Protein 2QQ5 (pdb70)

Organism: Homo sapiens (NCBI:txid9606)

Structure (mmCIF, N/CA/C/O backbone):
data_2QQ5
#
_entry.id   2QQ5
#
_cell.length_a   56.225
_cell.length_b   87.854
_cell.length_c   100.583
_cell.angle_alpha   90.00
_cell.angle_beta   90.00
_cell.angle_gamma   90.00
#
_symmetry.space_group_name_H-M   'I 2 2 2'
#
loop_
_entity.id
_entity.type
_entity.pdbx_description
1 polymer 'Dehydrogenase/reductase SDR family member 1'
2 water water
#
loop_
_atom_site.group_PDB
_atom_site.id
_atom_site.type_symbol
_atom_site.label_atom_id
_atom_site.label_alt_id
_atom_site.label_comp_id
_atom_site.label_asym_id
_atom_site.label_entity_id
_atom_site.label_seq_id
_atom_site.pdbx_PDB_ins_code
_atom_site.Cartn_x
_atom_site.Cartn_y
_atom_site.Cartn_z
_atom_site.occupancy
_atom_site.B_iso_or_equiv
_atom_site.auth_seq_id
_atom_site.auth_comp_id
_atom_site.auth_asym_id
_atom_site.auth_atom_id
_atom_site.pdbx_PDB_model_num
ATOM 1 N N . ALA A 1 1 ? 4.043 13.173 39.303 1.00 48.34 3 ALA A N 1
ATOM 2 C CA . ALA A 1 1 ? 5.402 13.825 39.207 1.00 45.64 3 ALA A CA 1
ATOM 3 C C . ALA A 1 1 ? 5.293 15.286 39.630 1.00 41.74 3 ALA A C 1
ATOM 4 O O . ALA A 1 1 ? 4.396 15.990 39.171 1.00 42.58 3 ALA A O 1
ATOM 6 N N . PRO A 1 2 ? 6.197 15.745 40.518 1.00 42.11 4 PRO A N 1
ATOM 7 C CA . PRO A 1 2 ? 6.098 17.030 41.226 1.00 42.36 4 PRO A CA 1
ATOM 8 C C . PRO A 1 2 ? 5.966 18.266 40.324 1.00 39.71 4 PRO A C 1
ATOM 9 O O . PRO A 1 2 ? 5.329 19.255 40.694 1.00 40.43 4 PRO A O 1
ATOM 13 N N . MET A 1 3 ? 6.592 18.219 39.159 1.00 39.11 5 MET A N 1
ATOM 14 C CA . MET A 1 3 ? 6.600 19.356 38.261 1.00 35.97 5 MET A CA 1
ATOM 15 C C . MET A 1 3 ? 5.833 19.066 36.970 1.00 38.19 5 MET A C 1
ATOM 16 O O . MET A 1 3 ? 6.027 19.742 35.953 1.00 36.55 5 MET A O 1
ATOM 21 N N . ASN A 1 4 ? 4.947 18.068 37.026 1.00 35.66 6 ASN A N 1
ATOM 22 C CA . ASN A 1 4 ? 3.994 17.803 35.946 1.00 37.32 6 ASN A CA 1
ATOM 23 C C . ASN A 1 4 ? 3.261 19.079 35.533 1.00 32.32 6 ASN A C 1
ATOM 24 O O . ASN A 1 4 ? 2.774 19.834 36.382 1.00 37.68 6 ASN A O 1
ATOM 29 N N . GLY A 1 5 ? 3.213 19.336 34.237 1.00 36.01 7 GLY A N 1
ATOM 30 C CA . GLY A 1 5 ? 2.556 20.538 33.721 1.00 36.84 7 GLY A CA 1
ATOM 31 C C . GLY A 1 5 ? 3.388 21.807 33.750 1.00 40.11 7 GLY A C 1
ATOM 32 O O . GLY A 1 5 ? 2.976 22.831 33.196 1.00 43.15 7 GLY A O 1
ATOM 33 N N . GLN A 1 6 ? 4.564 21.757 34.371 1.00 37.20 8 GLN A N 1
ATOM 34 C CA . GLN A 1 6 ? 5.387 22.963 34.475 1.00 35.85 8 GLN A CA 1
ATOM 35 C C . GLN A 1 6 ? 6.351 23.117 33.307 1.00 35.11 8 GLN A C 1
ATOM 36 O O . GLN A 1 6 ? 6.701 22.144 32.628 1.00 34.31 8 GLN A O 1
ATOM 42 N N . VAL A 1 7 ? 6.730 24.368 33.053 1.00 30.92 9 VAL A N 1
ATOM 43 C CA . VAL A 1 7 ? 7.518 24.719 31.881 1.00 29.48 9 VAL A CA 1
ATOM 44 C C . VAL A 1 7 ? 8.775 25.450 32.372 1.00 32.95 9 VAL A C 1
ATOM 45 O O . VAL A 1 7 ? 8.691 26.409 33.129 1.00 33.98 9 VAL A O 1
ATOM 49 N N . CYS A 1 8 ? 9.924 24.968 31.946 1.00 31.43 10 CYS A N 1
ATOM 50 C CA . CYS A 1 8 ? 11.191 25.544 32.372 1.00 33.57 10 CYS A CA 1
ATOM 51 C C . CYS A 1 8 ? 12.059 25.877 31.173 1.00 31.89 10 CYS A C 1
ATOM 52 O O . CYS A 1 8 ? 11.929 25.250 30.116 1.00 32.33 10 CYS A O 1
ATOM 55 N N . VAL A 1 9 ? 12.941 26.871 31.343 1.00 29.70 11 VAL A N 1
ATOM 56 C CA . VAL A 1 9 ? 14.019 27.186 30.404 1.00 30.83 11 VAL A CA 1
ATOM 57 C C . VAL A 1 9 ? 15.340 27.180 31.163 1.00 35.19 11 VAL A C 1
ATOM 58 O O . VAL A 1 9 ? 15.475 27.852 32.189 1.00 33.64 11 VAL A O 1
ATOM 62 N N . VAL A 1 10 ? 16.302 26.409 30.665 1.00 30.94 12 VAL A N 1
ATOM 63 C CA . VAL A 1 10 ? 17.616 26.342 31.276 1.00 31.58 12 VAL A CA 1
ATOM 64 C C . VAL A 1 10 ? 18.638 26.724 30.222 1.00 33.97 12 VAL A C 1
ATOM 65 O O . VAL A 1 10 ? 18.737 26.073 29.174 1.00 33.11 12 VAL A O 1
ATOM 69 N N . THR A 1 11 ? 19.330 27.838 30.459 1.00 31.95 13 THR A N 1
ATOM 70 C CA . THR A 1 11 ? 20.405 28.266 29.546 1.00 31.99 13 THR A CA 1
ATOM 71 C C . THR A 1 11 ? 21.737 27.613 29.905 1.00 32.62 13 THR A C 1
ATOM 72 O O . THR A 1 11 ? 21.924 27.108 31.010 1.00 31.92 13 THR A O 1
ATOM 76 N N . GLY A 1 12 ? 22.636 27.551 28.934 1.00 35.90 14 GLY A N 1
ATOM 77 C CA . GLY A 1 12 ? 23.928 26.896 29.130 1.00 38.73 14 GLY A CA 1
ATOM 78 C C . GLY A 1 12 ? 23.791 25.437 29.538 1.00 36.58 14 GLY A C 1
ATOM 79 O O . GLY A 1 12 ? 24.533 24.974 30.402 1.00 36.39 14 GLY A O 1
ATOM 80 N N . ALA A 1 13 ? 22.848 24.716 28.921 1.00 34.55 15 ALA A N 1
ATOM 81 C CA . ALA A 1 13 ? 22.471 23.373 29.361 1.00 33.90 15 ALA A CA 1
ATOM 82 C C . ALA A 1 13 ? 23.266 22.234 28.713 1.00 34.65 15 ALA A C 1
ATOM 83 O O . ALA A 1 13 ? 22.942 21.068 28.934 1.00 33.80 15 ALA A O 1
ATOM 85 N N . SER A 1 14 ? 24.259 22.553 27.886 1.00 34.03 16 SER A N 1
ATOM 86 C CA . SER A 1 14 ? 25.009 21.527 27.157 1.00 36.61 16 SER A CA 1
ATOM 87 C C . SER A 1 14 ? 25.953 20.712 28.035 1.00 35.45 16 SER A C 1
ATOM 88 O O . SER A 1 14 ? 26.356 19.602 27.669 1.00 38.51 16 SER A O 1
ATOM 91 N N . ARG A 1 15 ? 26.311 21.269 29.176 1.00 34.25 17 ARG A N 1
ATOM 92 C CA . ARG A 1 15 ? 27.237 20.611 30.079 1.00 36.33 17 ARG A CA 1
ATOM 93 C C . ARG A 1 15 ? 27.143 21.205 31.467 1.00 35.14 17 ARG A C 1
ATOM 94 O O . ARG A 1 15 ? 26.460 22.220 31.689 1.00 33.77 17 ARG A O 1
ATOM 102 N N . GLY A 1 16 ? 27.842 20.559 32.396 1.00 37.91 18 GLY A N 1
ATOM 103 C CA . GLY A 1 16 ? 28.053 21.113 33.724 1.00 37.86 18 GLY A CA 1
ATOM 104 C C . GLY A 1 16 ? 26.778 21.352 34.506 1.00 36.67 18 GLY A C 1
ATOM 105 O O . GLY A 1 16 ? 25.843 20.524 34.489 1.00 32.89 18 GLY A O 1
ATOM 106 N N . ILE A 1 17 ? 26.761 22.476 35.215 1.00 36.22 19 ILE A N 1
ATOM 107 C CA . ILE A 1 17 ? 25.654 22.823 36.093 1.00 35.68 19 ILE A CA 1
ATOM 108 C C . ILE A 1 17 ? 24.326 22.887 35.341 1.00 35.40 19 ILE A C 1
ATOM 109 O O . ILE A 1 17 ? 23.325 22.360 35.826 1.00 32.95 19 ILE A O 1
ATOM 114 N N . GLY A 1 18 ? 24.319 23.529 34.168 1.00 32.37 20 GLY A N 1
ATOM 115 C CA . GLY A 1 18 ? 23.079 23.666 33.376 1.00 34.71 20 GLY A CA 1
ATOM 116 C C . GLY A 1 18 ? 22.506 22.330 32.950 1.00 33.42 20 GLY A C 1
ATOM 117 O O . GLY A 1 18 ? 21.299 22.065 33.056 1.00 31.66 20 GLY A O 1
ATOM 118 N N . ARG A 1 19 ? 23.375 21.454 32.488 1.00 31.42 21 ARG A N 1
ATOM 119 C CA . ARG A 1 19 ? 22.935 20.106 32.150 1.00 30.20 21 ARG A CA 1
ATOM 120 C C . ARG A 1 19 ? 22.356 19.355 33.362 1.00 31.52 21 ARG A C 1
ATOM 121 O O . ARG A 1 19 ? 21.314 18.708 33.254 1.00 33.25 21 ARG A O 1
ATOM 129 N N . GLY A 1 20 ? 23.033 19.439 34.508 1.00 32.73 22 GLY A N 1
ATOM 130 C CA . GLY A 1 20 ? 22.576 18.789 35.749 1.00 32.10 22 GLY A CA 1
ATOM 131 C C . GLY A 1 20 ? 21.185 19.261 36.147 1.00 31.69 22 GLY A C 1
ATOM 132 O O . GLY A 1 20 ? 20.314 18.457 36.492 1.00 33.50 22 GLY A O 1
ATOM 133 N N . ILE A 1 21 ? 20.951 20.569 36.035 1.00 32.40 23 ILE A N 1
ATOM 134 C CA . ILE A 1 21 ? 19.649 21.143 36.392 1.00 31.86 23 ILE A CA 1
ATOM 135 C C . ILE A 1 21 ? 18.558 20.689 35.411 1.00 32.61 23 ILE A C 1
ATOM 136 O O . ILE A 1 21 ? 17.494 20.262 35.834 1.00 34.71 23 ILE A O 1
ATOM 141 N N . ALA A 1 22 ? 18.844 20.745 34.106 1.00 32.63 24 ALA A N 1
ATOM 142 C CA . ALA A 1 22 ? 17.891 20.283 33.083 1.00 32.70 24 ALA A CA 1
ATOM 143 C C . ALA A 1 22 ? 17.446 18.856 33.368 1.00 34.09 24 ALA A C 1
ATOM 144 O O . ALA A 1 22 ? 16.246 18.519 33.330 1.00 32.23 24 ALA A O 1
ATOM 146 N N . LEU A 1 23 ? 18.424 18.010 33.669 1.00 35.16 25 LEU A N 1
ATOM 147 C CA . LEU A 1 23 ? 18.140 16.610 33.938 1.00 32.41 25 LEU A CA 1
ATOM 148 C C . LEU A 1 23 ? 17.216 16.427 35.138 1.00 33.29 25 LEU A C 1
ATOM 149 O O . LEU A 1 23 ? 16.271 15.634 35.070 1.00 32.64 25 LEU A O 1
ATOM 154 N N . GLN A 1 24 ? 17.482 17.141 36.236 1.00 34.19 26 GLN A N 1
ATOM 155 C CA . GLN A 1 24 ? 16.638 17.000 37.450 1.00 33.51 26 GLN A CA 1
ATOM 156 C C . GLN A 1 24 ? 15.238 17.565 37.236 1.00 31.78 26 GLN A C 1
ATOM 157 O O . GLN A 1 24 ? 14.260 17.006 37.726 1.00 34.49 26 GLN A O 1
ATOM 163 N N . LEU A 1 25 ? 15.135 18.650 36.465 1.00 33.65 27 LEU A N 1
ATOM 164 C CA . LEU A 1 25 ? 13.834 19.237 36.154 1.00 35.62 27 LEU A CA 1
ATOM 165 C C . LEU A 1 25 ? 12.994 18.275 35.301 1.00 32.61 27 LEU A C 1
ATOM 166 O O . LEU A 1 25 ? 11.808 18.092 35.559 1.00 34.46 27 LEU A O 1
ATOM 171 N N . CYS A 1 26 ? 13.603 17.631 34.305 1.00 33.03 28 CYS A N 1
ATOM 172 C CA . CYS A 1 26 ? 12.865 16.643 33.530 1.00 35.11 28 CYS A CA 1
ATOM 173 C C . CYS A 1 26 ? 12.492 15.453 34.410 1.00 37.12 28 CYS A C 1
ATOM 174 O O . CYS A 1 26 ? 11.376 14.942 34.327 1.00 33.62 28 CYS A O 1
ATOM 177 N N . LYS A 1 27 ? 13.422 15.032 35.266 1.00 36.37 29 LYS A N 1
ATOM 178 C CA . LYS A 1 27 ? 13.140 13.930 36.188 1.00 38.07 29 LYS A CA 1
ATOM 179 C C . LYS A 1 27 ? 11.930 14.240 37.088 1.00 37.81 29 LYS A C 1
ATOM 180 O O . LYS A 1 27 ? 11.147 13.342 37.412 1.00 37.36 29 LYS A O 1
ATOM 186 N N . ALA A 1 28 ? 11.753 15.512 37.438 1.00 36.61 30 ALA A N 1
ATOM 187 C CA . ALA A 1 28 ? 10.614 15.964 38.249 1.00 35.03 30 ALA A CA 1
ATOM 188 C C . ALA A 1 28 ? 9.308 16.102 37.421 1.00 36.92 30 ALA A C 1
ATOM 189 O O . ALA A 1 28 ? 8.250 16.369 37.978 1.00 38.79 30 ALA A O 1
ATOM 191 N N . GLY A 1 29 ? 9.402 15.907 36.104 1.00 35.05 31 GLY A N 1
ATOM 192 C CA . GLY A 1 29 ? 8.245 15.832 35.209 1.00 33.45 31 GLY A CA 1
ATOM 193 C C . GLY A 1 29 ? 7.963 17.081 34.390 1.00 35.02 31 GLY A C 1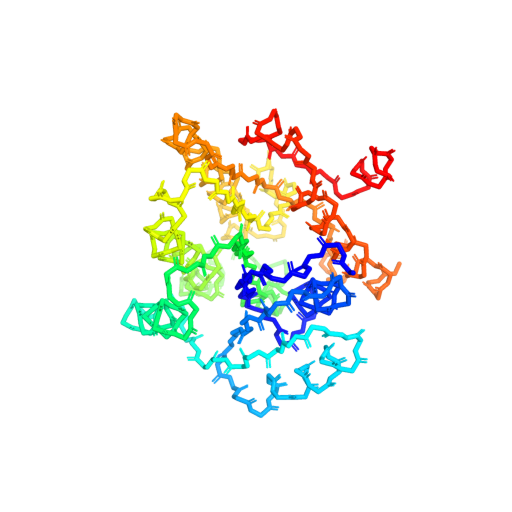
ATOM 194 O O . GLY A 1 29 ? 6.950 17.135 33.702 1.00 31.49 31 GLY A O 1
ATOM 195 N N . ALA A 1 30 ? 8.857 18.078 34.450 1.00 35.62 32 ALA A N 1
ATOM 196 C CA . ALA A 1 30 ? 8.661 19.357 33.744 1.00 31.18 32 ALA A CA 1
ATOM 197 C C . ALA A 1 30 ? 8.914 19.213 32.247 1.00 33.09 32 ALA A C 1
ATOM 198 O O . ALA A 1 30 ? 9.619 18.304 31.809 1.00 34.37 32 ALA A O 1
ATOM 200 N N . THR A 1 31 ? 8.388 20.150 31.469 1.00 32.75 33 THR A N 1
ATOM 201 C CA . THR A 1 31 ? 8.896 20.379 30.123 1.00 33.11 33 THR A CA 1
ATOM 202 C C . THR A 1 31 ? 10.038 21.395 30.274 1.00 32.26 33 THR A C 1
ATOM 203 O O . THR A 1 31 ? 9.828 22.483 30.841 1.00 32.19 33 THR A O 1
ATOM 207 N N . VAL A 1 32 ? 11.235 21.024 29.798 1.00 31.95 34 VAL A N 1
ATOM 208 C CA . VAL A 1 32 ? 12.422 21.840 29.915 1.00 31.77 34 VAL A CA 1
ATOM 209 C C . VAL A 1 32 ? 12.998 22.189 28.545 1.00 31.20 34 VAL A C 1
ATOM 210 O O . VAL A 1 32 ? 13.427 21.326 27.796 1.00 33.65 34 VAL A O 1
ATOM 214 N N . TYR A 1 33 ? 12.951 23.479 28.231 1.00 32.31 35 TYR A N 1
ATOM 215 C CA . TYR A 1 33 ? 13.662 24.045 27.101 1.00 31.51 35 TYR A CA 1
ATOM 216 C C . TYR A 1 33 ? 15.133 24.259 27.504 1.00 35.10 35 TYR A C 1
ATOM 217 O O . TYR A 1 33 ? 15.428 24.912 28.519 1.00 35.23 35 TYR A O 1
ATOM 226 N N . ILE A 1 34 ? 16.032 23.687 26.719 1.00 32.99 36 ILE A N 1
ATOM 227 C CA . ILE A 1 34 ? 17.470 23.801 26.966 1.00 32.48 36 ILE A CA 1
ATOM 228 C C . ILE A 1 34 ? 18.158 24.504 25.816 1.00 33.73 36 ILE A C 1
ATOM 229 O O . ILE A 1 34 ? 17.891 24.243 24.617 1.00 34.41 36 ILE A O 1
ATOM 234 N N . THR A 1 35 ? 19.050 25.416 26.168 1.00 31.39 37 THR A N 1
ATOM 235 C CA . THR A 1 35 ? 19.657 26.235 25.130 1.00 33.01 37 THR A CA 1
ATOM 236 C C . THR A 1 35 ? 21.174 26.126 25.091 1.00 33.95 37 THR A C 1
ATOM 237 O O . THR A 1 35 ? 21.860 25.795 26.108 1.00 33.50 37 THR A O 1
ATOM 241 N N . GLY A 1 36 ? 21.687 26.507 23.926 1.00 34.81 38 GLY A N 1
ATOM 242 C CA . GLY A 1 36 ? 23.107 26.449 23.618 1.00 37.37 38 GLY A CA 1
ATOM 243 C C . GLY A 1 36 ? 23.297 26.806 22.155 1.00 33.95 38 GLY A C 1
ATOM 244 O O . GLY A 1 36 ? 22.329 27.008 21.430 1.00 35.57 38 GLY A O 1
ATOM 245 N N . ARG A 1 37 ? 24.547 26.865 21.723 1.00 38.04 39 ARG A N 1
ATOM 246 C CA . ARG A 1 37 ? 24.868 27.267 20.361 1.00 40.01 39 ARG A CA 1
ATOM 247 C C . ARG A 1 37 ? 24.783 26.100 19.388 1.00 37.53 39 ARG A C 1
ATOM 248 O O . ARG A 1 37 ? 24.693 26.320 18.181 1.00 38.46 39 ARG A O 1
ATOM 253 N N . HIS A 1 38 ? 24.783 24.861 19.885 1.00 35.35 40 HIS A N 1
ATOM 254 C CA . HIS A 1 38 ? 24.944 23.692 18.999 1.00 37.75 40 HIS A CA 1
ATOM 255 C C . HIS A 1 38 ? 23.888 22.617 19.246 1.00 37.64 40 HIS A C 1
ATOM 256 O O . HIS A 1 38 ? 23.867 21.959 20.287 1.00 37.49 40 HIS A O 1
ATOM 263 N N . LEU A 1 39 ? 23.019 22.440 18.261 1.00 36.66 41 LEU A N 1
ATOM 264 C CA . LEU A 1 39 ? 21.838 21.601 18.416 1.00 37.84 41 LEU A CA 1
ATOM 265 C C . LEU A 1 39 ? 22.185 20.136 18.725 1.00 36.54 41 LEU A C 1
ATOM 266 O O . LEU A 1 39 ? 21.551 19.484 19.565 1.00 36.12 41 LEU A O 1
ATOM 271 N N . ASP A 1 40 ? 23.185 19.633 18.025 1.00 38.04 42 ASP A N 1
ATOM 272 C CA . ASP A 1 40 ? 23.609 18.226 18.157 1.00 42.83 42 ASP A CA 1
ATOM 273 C C . ASP A 1 40 ? 23.945 17.892 19.608 1.00 42.40 42 ASP A C 1
ATOM 274 O O . ASP A 1 40 ? 23.534 16.855 20.138 1.00 40.84 42 ASP A O 1
ATOM 279 N N . THR A 1 41 ? 24.702 18.778 20.239 1.00 38.09 43 THR A N 1
ATOM 280 C CA . THR A 1 41 ? 25.087 18.611 21.630 1.00 37.08 43 THR A CA 1
ATOM 281 C C . THR A 1 41 ? 23.832 18.606 22.525 1.00 34.66 43 THR A C 1
ATOM 282 O O . THR A 1 41 ? 23.647 17.714 23.342 1.00 35.30 43 THR A O 1
ATOM 286 N N . LEU A 1 42 ? 22.970 19.593 22.329 1.00 31.47 44 LEU A N 1
ATOM 287 C CA . LEU A 1 42 ? 21.724 19.715 23.100 1.00 32.57 44 LEU A CA 1
ATOM 288 C C . LEU A 1 42 ? 20.838 18.483 22.960 1.00 30.22 44 LEU A C 1
ATOM 289 O O . LEU A 1 42 ? 20.170 18.059 23.929 1.00 34.07 44 LEU A O 1
ATOM 294 N N . ARG A 1 43 ? 20.803 17.915 21.763 1.00 30.90 45 ARG A N 1
ATOM 295 C CA . ARG A 1 43 ? 19.970 16.720 21.539 1.00 33.92 45 ARG A CA 1
ATOM 296 C C . ARG A 1 43 ? 20.424 15.550 22.375 1.00 33.10 45 ARG A C 1
ATOM 297 O O . ARG A 1 43 ? 19.605 14.761 22.839 1.00 30.02 45 ARG A O 1
ATOM 305 N N . VAL A 1 44 ? 21.731 15.422 22.575 1.00 30.55 46 VAL A N 1
ATOM 306 C CA . VAL A 1 44 ? 22.233 14.323 23.404 1.00 31.62 46 VAL A CA 1
ATOM 307 C C . VAL A 1 44 ? 21.768 14.485 24.864 1.00 32.33 46 VAL A C 1
ATOM 308 O O . VAL A 1 44 ? 21.300 13.519 25.482 1.00 33.75 46 VAL A O 1
ATOM 312 N N . VAL A 1 45 ? 21.901 15.695 25.406 1.00 30.05 47 VAL A N 1
ATOM 313 C CA . VAL A 1 45 ? 21.373 16.027 26.761 1.00 31.61 47 VAL A CA 1
ATOM 314 C C . VAL A 1 45 ? 19.851 15.743 26.846 1.00 32.03 47 VAL A C 1
ATOM 315 O O . VAL A 1 45 ? 19.347 15.183 27.817 1.00 32.06 47 VAL A O 1
ATOM 319 N N . ALA A 1 46 ? 19.131 16.133 25.800 1.00 30.06 48 ALA A N 1
ATOM 320 C CA . ALA A 1 46 ? 17.664 15.980 25.745 1.00 35.35 48 ALA A CA 1
ATOM 321 C C . ALA A 1 46 ? 17.248 14.511 25.784 1.00 36.05 48 ALA A C 1
ATOM 322 O O . ALA A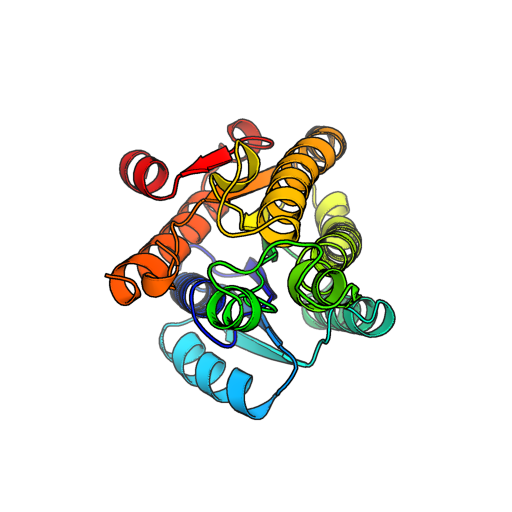 1 46 ? 16.273 14.148 26.438 1.00 37.12 48 ALA A O 1
ATOM 324 N N . GLN A 1 47 ? 18.015 13.667 25.097 1.00 37.80 49 GLN A N 1
ATOM 325 C CA . GLN A 1 47 ? 17.776 12.234 25.090 1.00 38.18 49 GLN A CA 1
ATOM 326 C C . GLN A 1 47 ? 17.910 11.691 26.500 1.00 39.70 49 GLN A C 1
ATOM 327 O O . GLN A 1 47 ? 17.108 10.880 26.964 1.00 38.32 49 GLN A O 1
ATOM 333 N N . GLU A 1 48 ? 18.933 12.146 27.196 1.00 36.54 50 GLU A N 1
ATOM 334 C CA . GLU A 1 48 ? 19.155 11.691 28.545 1.00 38.93 50 GLU A CA 1
ATOM 335 C C . GLU A 1 48 ? 18.091 12.264 29.493 1.00 36.11 50 GLU A C 1
ATOM 336 O O . GLU A 1 48 ? 17.505 11.534 30.304 1.00 36.86 50 GLU A O 1
ATOM 342 N N . ALA A 1 49 ? 17.816 13.559 29.359 1.00 33.80 51 ALA A N 1
ATOM 343 C CA . ALA A 1 49 ? 16.828 14.234 30.209 1.00 35.60 51 ALA A CA 1
ATOM 344 C C . ALA A 1 49 ? 15.454 13.565 30.069 1.00 39.17 51 ALA A C 1
ATOM 345 O O . ALA A 1 49 ? 14.854 13.150 31.056 1.00 39.23 51 ALA A O 1
ATOM 347 N N . GLN A 1 50 ? 14.978 13.461 28.833 1.00 36.08 52 GLN A N 1
ATOM 348 C CA . GLN A 1 50 ? 13.652 12.911 28.551 1.00 40.97 52 GLN A CA 1
ATOM 349 C C . GLN A 1 50 ? 13.535 11.454 29.027 1.00 41.08 52 GLN A C 1
ATOM 350 O O . GLN A 1 50 ? 12.468 11.014 29.426 1.00 41.27 52 GLN A O 1
ATOM 356 N N . SER A 1 51 ? 14.650 10.733 29.045 1.00 40.76 53 SER A N 1
ATOM 357 C CA . SER A 1 51 ? 14.684 9.393 29.613 1.00 44.78 53 SER A CA 1
ATOM 358 C C . SER A 1 51 ? 14.344 9.369 31.116 1.00 41.73 53 SER A C 1
ATOM 359 O O . SER A 1 51 ? 13.778 8.393 31.597 1.00 43.62 53 SER A O 1
ATOM 362 N N . LEU A 1 52 ? 14.701 10.424 31.845 1.00 39.35 54 LEU A N 1
ATOM 363 C CA . LEU A 1 52 ? 14.395 10.508 33.268 1.00 38.45 54 LEU A CA 1
ATOM 364 C C . LEU A 1 52 ? 12.921 10.875 33.480 1.00 40.27 54 LEU A C 1
ATOM 365 O O . LEU A 1 52 ? 12.311 10.462 34.458 1.00 40.38 54 LEU A O 1
ATOM 370 N N . GLY A 1 53 ? 12.362 11.656 32.572 1.00 39.31 55 GLY A N 1
ATOM 371 C CA . GLY A 1 53 ? 10.930 11.978 32.608 1.00 39.24 55 GLY A CA 1
ATOM 372 C C . GLY A 1 53 ? 10.672 13.314 31.919 1.00 38.15 55 GLY A C 1
ATOM 373 O O . GLY A 1 53 ? 11.562 13.874 31.277 1.00 37.25 55 GLY A O 1
ATOM 374 N N . GLY A 1 54 ? 9.457 13.819 32.070 1.00 36.20 56 GLY A N 1
ATOM 375 C CA . GLY A 1 54 ? 9.067 15.079 31.483 1.00 35.98 56 GLY A CA 1
ATOM 376 C C . GLY A 1 54 ? 9.306 15.094 29.986 1.00 33.78 56 GLY A C 1
ATOM 377 O O . GLY A 1 54 ? 9.163 14.076 29.316 1.00 35.71 56 GLY A O 1
ATOM 378 N N . GLN A 1 55 ? 9.645 16.272 29.468 1.00 34.09 57 GLN A N 1
ATOM 379 C CA . GLN A 1 55 ? 9.969 16.501 28.057 1.00 34.48 57 GLN A CA 1
ATOM 380 C C . GLN A 1 55 ? 11.120 17.493 27.991 1.00 35.10 57 GLN A C 1
ATOM 381 O O . GLN A 1 55 ? 11.251 18.357 28.857 1.00 33.59 57 GLN A O 1
ATOM 387 N N . CYS A 1 56 ? 11.929 17.383 26.947 1.00 33.71 58 CYS A N 1
ATOM 388 C CA . CYS A 1 56 ? 13.104 18.248 26.826 1.00 34.46 58 CYS A CA 1
ATOM 389 C C . CYS A 1 56 ? 13.201 18.788 25.417 1.00 33.33 58 CYS A C 1
ATOM 390 O O . CYS A 1 56 ? 13.216 18.007 24.443 1.00 35.27 58 CYS A O 1
ATOM 393 N N . VAL A 1 57 ? 13.265 20.112 25.299 1.00 31.09 59 VAL A N 1
ATOM 394 C CA . VAL A 1 57 ? 13.199 20.772 24.004 1.00 32.24 59 VAL A CA 1
ATOM 395 C C . VAL A 1 57 ? 14.485 21.580 23.747 1.00 32.10 59 VAL A C 1
ATOM 396 O O . VAL A 1 57 ? 14.652 22.699 24.266 1.00 32.20 59 VAL A O 1
ATOM 400 N N . PRO A 1 58 ? 15.400 20.997 22.975 1.00 34.59 60 PRO A N 1
ATOM 401 C CA . PRO A 1 58 ? 16.584 21.753 22.533 1.00 35.98 60 PRO A CA 1
ATOM 402 C C . PRO A 1 58 ? 16.207 22.964 21.696 1.00 37.38 60 PRO A C 1
ATOM 403 O O . PRO A 1 58 ? 15.417 22.831 20.761 1.00 33.18 60 PRO A O 1
ATOM 407 N N . VAL A 1 59 ? 16.756 24.131 22.044 1.00 33.99 61 VAL A N 1
ATOM 408 C CA . VAL A 1 59 ? 16.610 25.347 21.215 1.00 33.12 61 VAL A CA 1
ATOM 409 C C . VAL A 1 59 ? 17.978 25.985 21.057 1.00 35.56 61 VAL A C 1
ATOM 410 O O . VAL A 1 59 ? 18.635 26.300 22.068 1.00 33.36 61 VAL A O 1
ATOM 414 N N . VAL A 1 60 ? 18.387 26.198 19.811 1.00 33.73 62 VAL A N 1
ATOM 415 C CA . VAL A 1 60 ? 19.656 26.868 19.538 1.00 35.11 62 VAL A CA 1
ATOM 416 C C . VAL A 1 60 ? 19.421 28.337 19.852 1.00 36.93 62 VAL A C 1
ATOM 417 O O . VAL A 1 60 ? 18.476 28.960 19.327 1.00 36.68 62 VAL A O 1
ATOM 421 N N . CYS A 1 61 ? 20.244 28.878 20.738 1.00 37.42 63 CYS A N 1
ATOM 422 C CA . CYS A 1 61 ? 20.146 30.284 21.128 1.00 36.37 63 CYS A CA 1
ATOM 423 C C . CYS A 1 61 ? 21.497 30.777 21.611 1.00 39.12 63 CYS A C 1
ATOM 424 O O . CYS A 1 61 ? 22.035 30.272 22.586 1.00 40.02 63 CYS A O 1
ATOM 427 N N . ASP A 1 62 ? 22.067 31.720 20.869 1.00 35.35 64 ASP A N 1
ATOM 428 C CA . ASP A 1 62 ? 23.224 32.461 21.319 1.00 34.59 64 ASP A CA 1
ATOM 429 C C . ASP A 1 62 ? 22.685 33.693 22.040 1.00 31.40 64 ASP A C 1
ATOM 430 O O . ASP A 1 62 ? 22.203 34.650 21.397 1.00 34.31 64 ASP A O 1
ATOM 435 N N . SER A 1 63 ? 22.743 33.675 23.378 1.00 34.65 65 SER A N 1
ATOM 436 C CA . SER A 1 63 ? 22.041 34.682 24.161 1.00 37.51 65 SER A CA 1
ATOM 437 C C . SER A 1 63 ? 22.753 36.049 24.139 1.00 38.14 65 SER A C 1
ATOM 438 O O . SER A 1 63 ? 22.284 36.999 24.753 1.00 40.03 65 SER A O 1
ATOM 441 N N . SER A 1 64 ? 23.896 36.112 23.471 1.00 34.93 66 SER A N 1
ATOM 442 C CA . SER A 1 64 ? 24.568 37.396 23.174 1.00 36.32 66 SER A CA 1
ATOM 443 C C . SER A 1 64 ? 23.825 38.138 22.075 1.00 40.82 66 SER A C 1
ATOM 444 O O . SER A 1 64 ? 24.088 39.312 21.816 1.00 41.77 66 SER A O 1
ATOM 447 N N . GLN A 1 65 ? 22.940 37.420 21.393 1.00 36.77 67 GLN A N 1
ATOM 448 C CA . GLN A 1 65 ? 22.106 37.977 20.341 1.00 38.82 67 GLN A CA 1
ATOM 449 C C . GLN A 1 65 ? 20.678 38.120 20.829 1.00 38.66 67 GLN A C 1
ATOM 450 O O . GLN A 1 65 ? 19.952 37.137 20.985 1.00 36.32 67 GLN A O 1
ATOM 456 N N . GLU A 1 66 ? 20.276 39.368 21.064 1.00 35.82 68 GLU A N 1
ATOM 457 C CA . GLU A 1 66 ? 18.948 39.643 21.588 1.00 39.10 68 GLU A CA 1
ATOM 458 C C . GLU A 1 66 ? 17.823 39.035 20.732 1.00 36.80 68 GLU A C 1
ATOM 459 O O . GLU A 1 66 ? 16.851 38.518 21.266 1.00 35.10 68 GLU A O 1
ATOM 465 N N . SER A 1 67 ? 17.957 39.063 19.410 1.00 36.35 69 SER A N 1
ATOM 466 C CA . SER A 1 67 ? 16.911 38.514 18.524 1.00 37.31 69 SER A CA 1
ATOM 467 C C . SER A 1 67 ? 16.736 36.998 18.697 1.00 35.36 69 SER A C 1
ATOM 468 O O . SER A 1 67 ? 15.614 36.464 18.607 1.00 34.03 69 SER A O 1
ATOM 471 N N . GLU A 1 68 ? 17.830 36.306 19.022 1.00 32.65 70 GLU A N 1
ATOM 472 C CA . GLU A 1 68 ? 17.750 34.863 19.305 1.00 31.35 70 GLU A CA 1
ATOM 473 C C . GLU A 1 68 ? 17.028 34.555 20.622 1.00 31.92 70 GLU A C 1
ATOM 474 O O . GLU A 1 68 ? 16.330 33.553 20.742 1.00 32.06 70 GLU A O 1
ATOM 480 N N . VAL A 1 69 ? 17.214 35.410 21.615 1.00 32.22 71 VAL A N 1
ATOM 481 C CA . VAL A 1 69 ? 16.566 35.261 22.907 1.00 34.03 71 VAL A CA 1
ATOM 482 C C . VAL A 1 69 ? 15.067 35.529 22.708 1.00 34.82 71 VAL A C 1
ATOM 483 O O . VAL A 1 69 ? 14.199 34.775 23.193 1.00 32.96 71 VAL A O 1
ATOM 487 N N . ARG A 1 70 ? 14.743 36.605 21.999 1.00 34.42 72 ARG A N 1
ATOM 488 C CA . ARG A 1 70 ? 13.335 36.858 21.666 1.00 35.57 72 ARG A CA 1
ATOM 489 C C . ARG A 1 70 ? 12.676 35.645 21.003 1.00 34.24 72 ARG A C 1
ATOM 490 O O . ARG A 1 70 ? 11.576 35.225 21.400 1.00 35.22 72 ARG A O 1
ATOM 498 N N . SER A 1 71 ? 13.376 35.073 20.032 1.00 33.01 73 SER A N 1
ATOM 499 C CA . SER A 1 71 ? 12.912 33.890 19.278 1.00 37.33 73 SER A CA 1
ATOM 500 C C . SER A 1 71 ? 12.670 32.677 20.179 1.00 36.95 73 SER A C 1
ATOM 501 O O . SER A 1 71 ? 11.658 31.976 20.034 1.00 36.23 73 SER A O 1
ATOM 504 N N . LEU A 1 72 ? 13.602 32.450 21.113 1.00 34.88 74 LEU A N 1
ATOM 505 C CA . LEU A 1 72 ? 13.478 31.411 22.126 1.00 31.32 74 LEU A CA 1
ATOM 506 C C . LEU A 1 72 ? 12.182 31.567 22.898 1.00 33.01 74 LEU A C 1
ATOM 507 O O . LEU A 1 72 ? 11.402 30.632 22.997 1.00 32.08 74 LEU A O 1
ATOM 512 N N . PHE A 1 73 ? 11.951 32.748 23.460 1.00 33.21 75 PHE A N 1
ATOM 513 C CA . PHE A 1 73 ? 10.768 32.919 24.304 1.00 37.80 75 PHE A CA 1
ATOM 514 C C . PHE A 1 73 ? 9.459 33.007 23.530 1.00 34.27 75 PHE A C 1
ATOM 515 O O . PHE A 1 73 ? 8.406 32.640 24.061 1.00 34.43 75 PHE A O 1
ATOM 523 N N . GLU A 1 74 ? 9.531 33.434 22.271 1.00 34.63 76 GLU A N 1
ATOM 524 C CA . GLU A 1 74 ? 8.382 33.335 21.366 1.00 39.87 76 GLU A CA 1
ATOM 525 C C . GLU A 1 74 ? 7.983 31.879 21.172 1.00 36.45 76 GLU A C 1
ATOM 526 O O . GLU A 1 74 ? 6.795 31.571 21.178 1.00 35.35 76 GLU A O 1
ATOM 532 N N . GLN A 1 75 ? 8.971 30.994 21.034 1.00 34.62 77 GLN A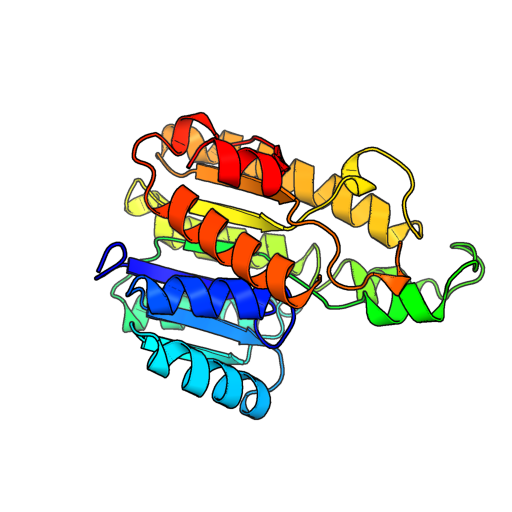 N 1
ATOM 533 C CA . GLN A 1 75 ? 8.687 29.567 20.847 1.00 35.79 77 GLN A CA 1
ATOM 534 C C . GLN A 1 75 ? 7.976 29.003 22.061 1.00 32.41 77 GLN A C 1
ATOM 535 O O . GLN A 1 75 ? 6.985 28.280 21.928 1.00 32.80 77 GLN A O 1
ATOM 541 N N . VAL A 1 76 ? 8.526 29.291 23.243 1.00 35.03 78 VAL A N 1
ATOM 542 C CA . VAL A 1 76 ? 7.957 28.860 24.513 1.00 33.50 78 VAL A CA 1
ATOM 543 C C . VAL A 1 76 ? 6.518 29.340 24.628 1.00 34.45 78 VAL A C 1
ATOM 544 O O . VAL A 1 76 ? 5.623 28.554 24.933 1.00 32.49 78 VAL A O 1
ATOM 548 N N . ASP A 1 77 ? 6.301 30.624 24.359 1.00 35.89 79 ASP A N 1
ATOM 549 C CA . ASP A 1 77 ? 4.970 31.220 24.405 1.00 34.79 79 ASP A CA 1
ATOM 550 C C . ASP A 1 77 ? 4.001 30.492 23.472 1.00 35.92 79 ASP A C 1
ATOM 551 O O . ASP A 1 77 ? 2.886 30.122 23.858 1.00 35.44 79 ASP A O 1
ATOM 556 N N . ARG A 1 78 ? 4.446 30.290 22.236 1.00 38.28 80 ARG A N 1
ATOM 557 C CA . ARG A 1 78 ? 3.657 29.614 21.216 1.00 38.01 80 ARG A CA 1
ATOM 558 C C . ARG A 1 78 ? 3.341 28.188 21.634 1.00 34.97 80 ARG A C 1
ATOM 559 O O . ARG A 1 78 ? 2.188 27.786 21.648 1.00 33.30 80 ARG A O 1
ATOM 567 N N . GLU A 1 79 ? 4.365 27.426 22.003 1.00 32.08 81 GLU A N 1
ATOM 568 C CA . GLU A 1 79 ? 4.176 26.006 22.265 1.00 35.20 81 GLU A CA 1
ATOM 569 C C . GLU A 1 79 ? 3.449 25.747 23.580 1.00 34.19 81 GLU A C 1
ATOM 570 O O . GLU A 1 79 ? 2.748 24.751 23.683 1.00 35.01 81 GLU A O 1
ATOM 576 N N . GLN A 1 80 ? 3.649 26.592 24.588 1.00 33.16 82 GLN A N 1
ATOM 577 C CA . GLN A 1 80 ? 3.076 26.359 25.909 1.00 31.28 82 GLN A CA 1
ATOM 578 C C . GLN A 1 80 ? 1.928 27.301 26.267 1.00 32.89 82 GLN A C 1
ATOM 579 O O . GLN A 1 80 ? 1.553 27.400 27.439 1.00 35.77 82 GLN A O 1
ATOM 585 N N . GLN A 1 81 ? 1.381 27.994 25.270 1.00 33.51 83 GLN A N 1
ATOM 586 C CA . GLN A 1 81 ? 0.300 28.974 25.480 1.00 33.62 83 GLN A CA 1
ATOM 587 C C . GLN A 1 81 ? 0.649 29.987 26.580 1.00 35.60 83 GLN A C 1
ATOM 588 O O . GLN A 1 81 ? -0.143 30.248 27.484 1.00 35.97 83 GLN A O 1
ATOM 594 N N . GLY A 1 82 ? 1.872 30.515 26.514 1.00 35.87 84 GLY A N 1
ATOM 595 C CA . GLY A 1 82 ? 2.295 31.598 27.394 1.00 35.62 84 GLY A CA 1
ATOM 596 C C . GLY A 1 82 ? 2.806 31.189 28.764 1.00 36.46 84 GLY A C 1
ATOM 597 O O . GLY A 1 82 ? 3.133 32.066 29.584 1.00 34.37 84 GLY A O 1
ATOM 598 N N . ARG A 1 83 ? 2.868 29.880 29.027 1.00 33.33 85 ARG A N 1
ATOM 599 C CA . ARG A 1 83 ? 3.240 29.410 30.376 1.00 36.49 85 ARG A CA 1
ATOM 600 C C . ARG A 1 83 ? 4.761 29.277 30.532 1.00 36.67 85 ARG A C 1
ATOM 601 O O . ARG A 1 83 ? 5.425 28.585 29.723 1.00 33.82 85 ARG A O 1
ATOM 609 N N . LEU A 1 84 ? 5.300 29.917 31.571 1.00 30.74 86 LEU A N 1
ATOM 610 C CA . LEU A 1 84 ? 6.699 29.731 31.966 1.00 30.25 86 LEU A CA 1
ATOM 611 C C . LEU A 1 84 ? 6.801 29.768 33.491 1.00 33.27 86 LEU A C 1
ATOM 612 O O . LEU A 1 84 ? 6.460 30.794 34.088 1.00 32.82 86 LEU A O 1
ATOM 617 N N . ASP A 1 85 ? 7.280 28.677 34.093 1.00 29.85 87 ASP A N 1
ATOM 618 C CA . ASP A 1 85 ? 7.336 28.541 35.554 1.00 30.21 87 ASP A CA 1
ATOM 619 C C . ASP A 1 85 ? 8.732 28.835 36.110 1.00 32.16 87 ASP A C 1
ATOM 620 O O . ASP A 1 85 ? 8.865 29.382 37.203 1.00 32.43 87 ASP A O 1
ATOM 625 N N . VAL A 1 86 ? 9.746 28.380 35.398 1.00 31.73 88 VAL A N 1
ATOM 626 C CA . VAL A 1 86 ? 11.128 28.485 35.880 1.00 31.39 88 VAL A CA 1
ATOM 627 C C . VAL A 1 86 ? 12.072 28.908 34.746 1.00 33.51 88 VAL A C 1
ATOM 628 O O . VAL A 1 86 ? 12.058 28.332 33.669 1.00 31.86 88 VAL A O 1
ATOM 632 N N . LEU A 1 87 ? 12.911 29.912 35.023 1.00 32.47 89 LEU A N 1
ATOM 633 C CA . LEU A 1 87 ? 14.012 30.265 34.169 1.00 31.98 89 LEU A CA 1
ATOM 634 C C . LEU A 1 87 ? 15.305 30.151 34.942 1.00 31.55 89 LEU A C 1
ATOM 635 O O . LEU A 1 87 ? 15.453 30.777 35.987 1.00 33.10 89 LEU A O 1
ATOM 640 N N . VAL A 1 88 ? 16.220 29.303 34.462 1.00 28.30 90 VAL A N 1
ATOM 641 C CA . VAL A 1 88 ? 17.538 29.216 35.058 1.00 30.70 90 VAL A CA 1
ATOM 642 C C . VAL A 1 88 ? 18.537 29.870 34.142 1.00 33.61 90 VAL A C 1
ATOM 643 O O . VAL A 1 88 ? 18.801 29.371 33.052 1.00 31.56 90 VAL A O 1
ATOM 647 N N . ASN A 1 89 ? 19.064 30.996 34.595 1.00 31.54 91 ASN A N 1
ATOM 648 C CA . ASN A 1 89 ? 20.093 31.741 33.894 1.00 33.74 91 ASN A CA 1
ATOM 649 C C . ASN A 1 89 ? 21.451 31.196 34.304 1.00 35.58 91 ASN A C 1
ATOM 650 O O . ASN A 1 89 ? 21.944 31.474 35.391 1.00 35.00 91 ASN A O 1
ATOM 655 N N . ASN A 1 90 ? 22.045 30.411 33.430 1.00 32.23 92 ASN A N 1
ATOM 656 C CA . ASN A 1 90 ? 23.285 29.719 33.744 1.00 34.08 92 ASN A CA 1
ATOM 657 C C . ASN A 1 90 ? 24.213 29.865 32.571 1.00 36.40 92 ASN A C 1
ATOM 658 O O . ASN A 1 90 ? 23.763 29.792 31.431 1.00 34.77 92 ASN A O 1
ATOM 663 N N . ALA A 1 91 ? 25.508 30.029 32.832 1.00 35.82 93 ALA A N 1
ATOM 664 C CA . ALA A 1 91 ? 26.466 30.153 31.722 1.00 39.52 93 ALA A CA 1
ATOM 665 C C . ALA A 1 91 ? 27.811 29.565 32.104 1.00 39.48 93 ALA A C 1
ATOM 666 O O . ALA A 1 91 ? 28.328 29.825 33.193 1.00 41.13 93 ALA A O 1
ATOM 668 N N . TYR A 1 92 ? 28.328 28.740 31.202 1.00 38.29 94 TYR A N 1
ATOM 669 C CA . TYR A 1 92 ? 29.706 28.224 31.276 1.00 39.88 94 TYR A CA 1
ATOM 670 C C . TYR A 1 92 ? 30.634 28.947 30.290 1.00 40.32 94 TYR A C 1
ATOM 671 O O . TYR A 1 92 ? 31.846 28.758 30.336 1.00 41.26 94 TYR A O 1
ATOM 680 N N . ALA A 1 93 ? 30.043 29.740 29.398 1.00 43.79 95 ALA A N 1
ATOM 681 C CA . ALA A 1 93 ? 30.766 30.635 28.486 1.00 45.53 95 ALA A CA 1
ATOM 682 C C . ALA A 1 93 ? 31.852 31.408 29.223 1.00 45.99 95 ALA A C 1
ATOM 683 O O . ALA A 1 93 ? 31.572 32.083 30.223 1.00 45.82 95 ALA A O 1
ATOM 685 N N . GLY A 1 94 ? 33.088 31.278 28.770 1.00 45.71 96 GLY A N 1
ATOM 686 C CA . GLY A 1 94 ? 34.203 31.964 29.402 1.00 43.98 96 GLY A CA 1
ATOM 687 C C . GLY A 1 94 ? 35.008 31.263 30.485 1.00 39.95 96 GLY A C 1
ATOM 688 O O . GLY A 1 94 ? 36.111 31.712 30.811 1.00 38.81 96 GLY A O 1
ATOM 689 N N . VAL A 1 95 ? 34.480 30.193 31.068 1.00 38.99 97 VAL A N 1
ATOM 690 C CA . VAL A 1 95 ? 35.184 29.512 32.159 1.00 40.82 97 VAL A CA 1
ATOM 691 C C . VAL A 1 95 ? 36.525 28.946 31.634 1.00 36.03 97 VAL A C 1
ATOM 692 O O . VAL A 1 95 ? 37.583 29.053 32.276 1.00 36.02 97 VAL A O 1
ATOM 696 N N . GLN A 1 96 ? 36.485 28.369 30.444 1.00 33.06 98 GLN A N 1
ATOM 697 C CA . GLN A 1 96 ? 37.736 27.837 29.856 1.00 34.44 98 GLN A CA 1
ATOM 698 C C . GLN A 1 96 ? 38.771 28.955 29.656 1.00 32.63 98 GLN A C 1
ATOM 699 O O . GLN A 1 96 ? 39.973 28.785 29.933 1.00 33.84 98 GLN A O 1
ATOM 705 N N . THR A 1 97 ? 38.312 30.127 29.226 1.00 36.06 99 THR A N 1
ATOM 706 C CA . THR A 1 97 ? 39.208 31.308 29.097 1.00 37.36 99 THR A CA 1
ATOM 707 C C . THR A 1 97 ? 39.832 31.705 30.424 1.00 38.92 99 THR A C 1
ATOM 708 O O . THR A 1 97 ? 41.018 32.016 30.476 1.00 40.53 99 THR A O 1
ATOM 712 N N . ILE A 1 98 ? 39.030 31.674 31.484 1.00 39.09 100 ILE A N 1
ATOM 713 C CA . ILE A 1 98 ? 39.522 31.942 32.848 1.00 40.60 100 ILE A CA 1
ATOM 714 C C . ILE A 1 98 ? 40.670 30.984 33.161 1.00 38.31 100 ILE A C 1
ATOM 715 O O . ILE A 1 98 ? 41.781 31.404 33.530 1.00 38.41 100 ILE A O 1
ATOM 720 N N . LEU A 1 99 ? 40.416 29.701 32.924 1.00 40.66 101 LEU A N 1
ATOM 721 C CA . LEU A 1 99 ? 41.409 28.669 33.153 1.00 42.03 101 LEU A CA 1
ATOM 722 C C . LEU A 1 99 ? 42.681 28.938 32.376 1.00 40.14 101 LEU A C 1
ATOM 723 O O . LEU A 1 99 ? 43.759 28.896 32.932 1.00 45.68 101 LEU A O 1
ATOM 728 N N . ASN A 1 100 ? 42.555 29.222 31.078 1.00 33.64 102 ASN A N 1
ATOM 729 C CA . ASN A 1 100 ? 43.725 29.380 30.225 1.00 32.99 102 ASN A CA 1
ATOM 730 C C . ASN A 1 100 ? 44.614 30.553 30.600 1.00 33.28 102 ASN A C 1
ATOM 731 O O . ASN A 1 100 ? 45.814 30.510 30.367 1.00 36.37 102 ASN A O 1
ATOM 736 N N . THR A 1 101 ? 44.029 31.571 31.208 1.00 39.58 103 THR A N 1
ATOM 737 C CA . THR A 1 101 ? 44.739 32.803 31.500 1.00 41.42 103 THR A CA 1
ATOM 738 C C . THR A 1 101 ? 45.073 32.898 32.997 1.00 46.54 103 THR A C 1
ATOM 739 O O . THR A 1 101 ? 45.350 33.987 33.512 1.00 46.33 103 THR A O 1
ATOM 743 N N . ARG A 1 102 ? 45.059 31.758 33.688 1.00 49.98 104 ARG A N 1
ATOM 744 C CA . ARG A 1 102 ? 45.343 31.722 35.125 1.00 51.32 104 ARG A CA 1
ATOM 745 C C . ARG A 1 102 ? 46.589 32.532 35.390 1.00 49.28 104 ARG A C 1
ATOM 746 O O . ARG A 1 102 ? 47.563 32.459 34.625 1.00 48.16 104 ARG A O 1
ATOM 748 N N . ASN A 1 103 ? 46.540 33.329 36.448 1.00 45.59 105 ASN A N 1
ATOM 749 C CA . ASN A 1 103 ? 47.680 34.127 36.872 1.00 50.08 105 ASN A CA 1
ATOM 750 C C . ASN A 1 103 ? 48.173 35.134 35.817 1.00 47.96 105 ASN A C 1
ATOM 751 O O . ASN A 1 103 ? 49.340 35.507 35.812 1.00 50.12 105 ASN A O 1
ATOM 756 N N . LYS A 1 104 ? 47.288 35.575 34.922 1.00 41.56 106 LYS A N 1
ATOM 757 C CA . LYS A 1 104 ? 47.609 36.746 34.095 1.00 39.58 106 LYS A CA 1
ATOM 758 C C . LYS A 1 104 ? 46.686 37.851 34.544 1.00 34.72 106 LYS A C 1
ATOM 759 O O . LYS A 1 104 ? 45.489 37.610 34.756 1.00 37.13 106 LYS A O 1
ATOM 762 N N . ALA A 1 105 ? 47.236 39.047 34.691 1.00 33.65 107 ALA A N 1
ATOM 763 C CA . ALA A 1 105 ? 46.484 40.186 35.223 1.00 32.73 107 ALA A CA 1
ATOM 764 C C . ALA A 1 105 ? 45.602 40.769 34.142 1.00 31.24 107 ALA A C 1
ATOM 765 O O . ALA A 1 105 ? 45.822 40.526 32.944 1.00 33.36 107 ALA A O 1
ATOM 767 N N . PHE A 1 106 ? 44.618 41.572 34.552 1.00 31.26 108 PHE A N 1
ATOM 768 C CA . PHE A 1 106 ? 43.616 42.076 33.603 1.00 33.77 108 PHE A CA 1
ATOM 769 C C . PHE A 1 106 ? 44.214 42.918 32.465 1.00 31.79 108 PHE A C 1
ATOM 770 O O . PHE A 1 106 ? 43.654 42.981 31.368 1.00 32.97 108 PHE A O 1
ATOM 778 N N . TRP A 1 107 ? 45.333 43.579 32.714 1.00 28.01 109 TRP A N 1
ATOM 779 C CA . TRP A 1 107 ? 46.004 44.340 31.644 1.00 31.29 109 TRP A CA 1
ATOM 780 C C . TRP A 1 107 ? 46.903 43.471 30.755 1.00 33.73 109 TRP A C 1
ATOM 781 O O . TRP A 1 107 ? 47.381 43.928 29.722 1.00 33.73 109 TRP A O 1
ATOM 792 N N . GLU A 1 108 ? 47.160 42.243 31.180 1.00 31.56 110 GLU A N 1
ATOM 793 C CA . GLU A 1 108 ? 48.004 41.311 30.427 1.00 34.08 110 GLU A CA 1
ATOM 794 C C . GLU A 1 108 ? 47.166 40.537 29.421 1.00 34.04 110 GLU A C 1
ATOM 795 O O . GLU A 1 108 ? 47.625 40.225 28.326 1.00 36.44 110 GLU A O 1
ATOM 801 N N . THR A 1 109 ? 45.946 40.223 29.798 1.00 32.62 111 THR A N 1
ATOM 802 C CA . THR A 1 109 ? 45.006 39.543 28.919 1.00 33.86 111 THR A CA 1
ATOM 803 C C . THR A 1 109 ? 44.346 40.546 27.954 1.00 35.66 111 THR A C 1
ATOM 804 O O . THR A 1 109 ? 44.357 41.753 28.201 1.00 35.59 111 THR A O 1
ATOM 808 N N . PRO A 1 110 ? 43.775 40.056 26.841 1.00 35.51 112 PRO A N 1
ATOM 809 C CA . PRO A 1 110 ? 43.148 40.976 25.891 1.00 33.79 112 PRO A CA 1
ATOM 810 C C . PRO A 1 110 ? 41.951 41.700 26.524 1.00 34.73 112 PRO A C 1
ATOM 811 O O . PRO A 1 110 ? 41.264 41.149 27.386 1.00 34.53 112 PRO A O 1
ATOM 815 N N . ALA A 1 111 ? 41.713 42.930 26.084 1.00 33.59 113 ALA A N 1
ATOM 816 C CA . ALA A 1 111 ? 40.581 43.693 26.577 1.00 35.90 113 ALA A CA 1
ATOM 817 C C . ALA A 1 111 ? 39.284 42.950 26.279 1.00 33.45 113 ALA A C 1
ATOM 818 O O . ALA A 1 111 ? 38.354 42.962 27.085 1.00 30.96 113 ALA A O 1
ATOM 820 N N . SER A 1 112 ? 39.243 42.240 25.147 1.00 33.96 114 SER A N 1
ATOM 821 C CA . SER A 1 112 ? 38.041 41.558 24.693 1.00 33.65 114 SER A CA 1
ATOM 822 C C . SER A 1 112 ? 37.676 40.352 25.584 1.00 33.65 114 SER A C 1
ATOM 823 O O . SER A 1 112 ? 36.584 39.786 25.445 1.00 34.53 114 SER A O 1
ATOM 826 N N . MET A 1 113 ? 38.562 39.971 26.515 1.00 34.46 115 MET A N 1
ATOM 827 C CA . MET A 1 113 ? 38.244 38.906 27.466 1.00 36.77 115 MET A CA 1
ATOM 828 C C . MET A 1 113 ? 36.951 39.201 28.249 1.00 34.77 115 MET A C 1
ATOM 829 O O . MET A 1 113 ? 36.236 38.284 28.648 1.00 33.14 115 MET A O 1
ATOM 834 N N . TRP A 1 114 ? 36.636 40.477 28.449 1.00 33.60 116 TRP A N 1
ATOM 835 C CA . TRP A 1 114 ? 35.372 40.854 29.050 1.00 34.52 116 TRP A CA 1
ATOM 836 C C . TRP A 1 114 ? 34.235 40.162 28.334 1.00 33.20 116 TRP A C 1
ATOM 837 O O . TRP A 1 114 ? 33.358 39.568 28.974 1.00 36.68 116 TRP A O 1
ATOM 848 N N . ASP A 1 115 ? 34.252 40.192 27.000 1.00 33.91 117 ASP A N 1
ATOM 849 C CA . ASP A 1 115 ? 33.112 39.650 26.250 1.00 32.23 117 ASP A CA 1
ATOM 850 C C . ASP A 1 115 ? 33.011 38.120 26.297 1.00 35.34 117 ASP A C 1
ATOM 851 O O . ASP A 1 115 ? 31.920 37.563 26.075 1.00 36.39 117 ASP A O 1
ATOM 856 N N . ASP A 1 116 ? 34.126 37.459 26.591 1.00 34.07 118 ASP A N 1
ATOM 857 C CA . ASP A 1 116 ? 34.141 35.989 26.694 1.00 36.48 118 ASP A CA 1
ATOM 858 C C . ASP A 1 116 ? 33.441 35.531 27.957 1.00 37.82 118 ASP A C 1
ATOM 859 O O . ASP A 1 116 ? 32.969 34.394 28.020 1.00 37.39 118 ASP A O 1
ATOM 864 N N . ILE A 1 117 ? 33.394 36.415 28.960 1.00 32.77 119 ILE A N 1
ATOM 865 C CA . ILE A 1 117 ? 32.889 36.097 30.290 1.00 35.14 119 ILE A CA 1
ATOM 866 C C . ILE A 1 117 ? 31.542 36.788 30.599 1.00 36.59 119 ILE A C 1
ATOM 867 O O . ILE A 1 117 ? 30.661 36.177 31.208 1.00 36.08 119 ILE A O 1
ATOM 872 N N . ASN A 1 118 ? 31.382 38.042 30.164 1.00 34.36 120 ASN A N 1
ATOM 873 C CA . ASN A 1 118 ? 30.252 38.876 30.564 1.00 35.58 120 ASN A CA 1
ATOM 874 C C . ASN A 1 118 ? 29.315 39.259 29.441 1.00 40.76 120 ASN A C 1
ATOM 875 O O . ASN A 1 118 ? 28.498 40.155 29.609 1.00 35.25 120 ASN A O 1
ATOM 880 N N . ASN A 1 119 ? 29.431 38.589 28.292 1.00 38.61 121 ASN A N 1
ATOM 881 C CA . ASN A 1 119 ? 28.414 38.737 27.262 1.00 34.41 121 ASN A CA 1
ATOM 882 C C . ASN A 1 119 ? 27.289 37.723 27.519 1.00 36.29 121 ASN A C 1
ATOM 883 O O . ASN A 1 119 ? 26.326 38.049 28.203 1.00 34.21 121 ASN A O 1
ATOM 888 N N . VAL A 1 120 ? 27.432 36.496 27.037 1.00 36.05 122 VAL A N 1
ATOM 889 C CA . VAL A 1 120 ? 26.487 35.442 27.366 1.00 36.74 122 VAL A CA 1
ATOM 890 C C . VAL A 1 120 ? 26.291 35.330 28.898 1.00 36.00 122 VAL A C 1
ATOM 891 O O . VAL A 1 120 ? 25.147 35.173 29.371 1.00 37.19 122 VAL A O 1
ATOM 895 N N . GLY A 1 121 ? 27.375 35.457 29.667 1.00 36.20 123 GLY A N 1
ATOM 896 C CA . GLY A 1 121 ? 27.338 35.280 31.116 1.00 36.11 123 GLY A CA 1
ATOM 897 C C . GLY A 1 121 ? 26.930 36.453 31.992 1.00 37.17 123 GLY A C 1
ATOM 898 O O . GLY A 1 121 ? 27.025 36.382 33.225 1.00 35.69 123 GLY A O 1
ATOM 899 N N . LEU A 1 122 ? 26.496 37.537 31.376 1.00 35.70 124 LEU A N 1
ATOM 900 C CA . LEU A 1 122 ? 25.862 38.636 32.131 1.00 36.73 124 LEU A CA 1
ATOM 901 C C . LEU A 1 122 ? 24.775 39.282 31.313 1.00 33.26 124 LEU A C 1
ATOM 902 O O . LEU A 1 122 ? 23.582 39.217 31.676 1.00 35.77 124 LEU A O 1
ATOM 907 N N . ARG A 1 123 ? 25.173 39.841 30.173 1.00 35.98 125 ARG A N 1
ATOM 908 C CA . ARG A 1 123 ? 24.266 40.498 29.260 1.00 37.86 125 ARG A CA 1
ATOM 909 C C . ARG A 1 123 ? 23.141 39.553 28.818 1.00 36.34 125 ARG A C 1
ATOM 910 O O . ARG A 1 123 ? 21.968 39.934 28.842 1.00 33.47 125 ARG A O 1
ATOM 918 N N . GLY A 1 124 ? 23.498 38.315 28.451 1.00 34.47 126 GLY A N 1
ATOM 919 C CA . GLY A 1 124 ? 22.509 37.299 28.060 1.00 34.71 126 GLY A CA 1
ATOM 920 C C . GLY A 1 124 ? 21.515 36.960 29.177 1.00 30.32 126 GLY A C 1
ATOM 921 O O . GLY A 1 124 ? 20.320 36.711 28.917 1.00 31.96 126 GLY A O 1
ATOM 922 N N . HIS A 1 125 ? 21.999 36.918 30.394 1.00 31.21 127 HIS A N 1
ATOM 923 C CA . HIS A 1 125 ? 21.137 36.683 31.559 1.00 32.40 127 HIS A CA 1
ATOM 924 C C . HIS A 1 125 ? 20.074 37.783 31.660 1.00 32.15 127 HIS A C 1
ATOM 925 O O . HIS A 1 125 ? 18.919 37.490 31.934 1.00 32.24 127 HIS A O 1
ATOM 932 N N . TYR A 1 126 ? 20.464 39.035 31.423 1.00 33.21 128 TYR A N 1
ATOM 933 C CA . TYR A 1 126 ? 19.497 40.150 31.428 1.00 30.88 128 TYR A CA 1
ATOM 934 C C . TYR A 1 126 ? 18.440 39.957 30.339 1.00 31.54 128 TYR A C 1
ATOM 935 O O . TYR A 1 126 ? 17.238 40.047 30.591 1.00 31.42 128 TYR A O 1
ATOM 944 N N . PHE A 1 127 ? 18.886 39.659 29.132 1.00 32.26 129 PHE A N 1
ATOM 945 C CA . PHE A 1 127 ? 17.960 39.461 28.032 1.00 32.13 129 PHE A CA 1
ATOM 946 C C . PHE A 1 127 ? 16.955 38.343 28.345 1.00 29.16 129 PHE A C 1
ATOM 947 O O . PHE A 1 127 ? 15.721 38.518 28.155 1.00 30.56 129 PHE A O 1
ATOM 955 N N . CYS A 1 128 ? 17.461 37.214 28.830 1.00 32.57 130 CYS A N 1
ATOM 956 C CA . CYS A 1 128 ? 16.582 36.103 29.171 1.00 34.32 130 CYS A CA 1
ATOM 957 C C . CYS A 1 128 ? 15.605 36.470 30.270 1.00 33.98 130 CYS A C 1
ATOM 958 O O . CYS A 1 128 ? 14.431 36.098 30.208 1.00 30.86 130 CYS A O 1
ATOM 961 N N . SER A 1 129 ? 16.084 37.189 31.275 1.00 32.47 131 SER A N 1
ATOM 962 C CA . SER A 1 129 ? 15.222 37.599 32.364 1.00 33.39 131 SER A CA 1
ATOM 963 C C . SER A 1 129 ? 14.083 38.500 31.894 1.00 32.33 131 SER A C 1
ATOM 964 O O . SER A 1 129 ? 12.963 38.352 32.354 1.00 31.79 131 SER A O 1
ATOM 967 N N . VAL A 1 130 ? 14.379 39.429 31.000 1.00 31.53 132 VAL A N 1
ATOM 968 C CA . VAL A 1 130 ? 13.352 40.314 30.442 1.00 32.36 132 VAL A CA 1
ATOM 969 C C . VAL A 1 130 ? 12.242 39.495 29.772 1.00 31.10 132 VAL A C 1
ATOM 970 O O . VAL A 1 130 ? 11.050 39.626 30.125 1.00 30.78 132 VAL A O 1
ATOM 974 N N . TYR A 1 131 ? 12.631 38.644 28.813 1.00 34.87 133 TYR A N 1
ATOM 975 C CA . TYR A 1 131 ? 11.652 37.886 28.030 1.00 32.84 133 TYR A CA 1
ATOM 976 C C . TYR A 1 131 ? 10.895 36.842 28.853 1.00 33.53 133 TYR A C 1
ATOM 977 O O . TYR A 1 131 ? 9.696 36.653 28.670 1.00 36.55 133 TYR A O 1
ATOM 986 N N . GLY A 1 132 ? 11.587 36.225 29.801 1.00 33.69 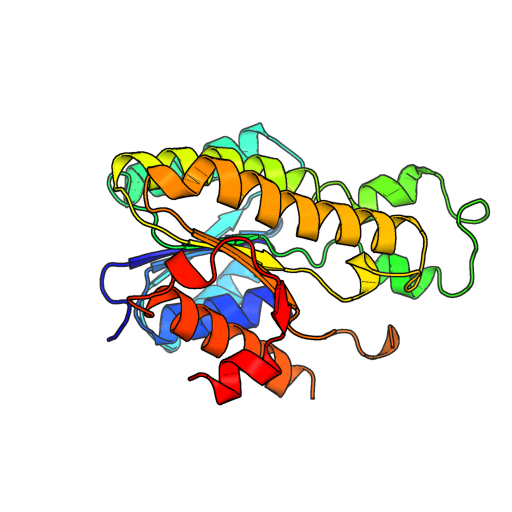134 GLY A N 1
ATOM 987 C CA . GLY A 1 132 ? 10.987 35.277 30.729 1.00 33.15 134 GLY A CA 1
ATOM 988 C C . GLY A 1 132 ? 10.021 35.918 31.689 1.00 31.84 134 GLY A C 1
ATOM 989 O O . GLY A 1 132 ? 8.908 35.429 31.855 1.00 32.96 134 GLY A O 1
ATOM 990 N N . ALA A 1 133 ? 10.429 37.034 32.283 1.00 31.88 135 ALA A N 1
ATOM 991 C CA . ALA A 1 133 ? 9.572 37.787 33.192 1.00 33.04 135 ALA A CA 1
ATOM 992 C C . ALA A 1 133 ? 8.280 38.203 32.469 1.00 31.85 135 ALA A C 1
ATOM 993 O O . ALA A 1 133 ? 7.189 38.235 33.069 1.00 33.16 135 ALA A O 1
ATOM 995 N N . ARG A 1 134 ? 8.385 38.557 31.187 1.00 32.76 136 ARG A N 1
ATOM 996 C CA . ARG A 1 134 ? 7.183 38.915 30.411 1.00 34.74 136 ARG A CA 1
ATOM 997 C C . ARG A 1 134 ? 6.139 37.797 30.424 1.00 33.51 136 ARG A C 1
ATOM 998 O O . ARG A 1 134 ? 4.941 38.068 30.474 1.00 33.65 136 ARG A O 1
ATOM 1006 N N . LEU A 1 135 ? 6.594 36.556 30.419 1.00 32.75 137 LEU A N 1
ATOM 1007 C CA . LEU A 1 135 ? 5.681 35.417 30.505 1.00 33.98 137 LEU A CA 1
ATOM 1008 C C . LEU A 1 135 ? 5.208 35.117 31.925 1.00 35.47 137 LEU A C 1
ATOM 1009 O O . LEU A 1 135 ? 4.078 34.670 32.121 1.00 33.59 137 LEU A O 1
ATOM 1014 N N . MET A 1 136 ? 6.077 35.328 32.910 1.00 33.15 138 MET A N 1
ATOM 1015 C CA . MET A 1 136 ? 5.735 35.000 34.300 1.00 33.06 138 MET A CA 1
ATOM 1016 C C . MET A 1 136 ? 4.747 35.998 34.922 1.00 32.58 138 MET A C 1
ATOM 1017 O O . MET A 1 136 ? 3.820 35.603 35.634 1.00 33.04 138 MET A O 1
ATOM 1022 N N . VAL A 1 137 ? 5.004 37.297 34.714 1.00 35.19 139 VAL A N 1
ATOM 1023 C CA . VAL A 1 137 ? 4.297 38.332 35.459 1.00 33.19 139 VAL A CA 1
ATOM 1024 C C . VAL A 1 137 ? 2.760 38.220 35.325 1.00 30.53 139 VAL A C 1
ATOM 1025 O O . VAL A 1 137 ? 2.067 38.273 36.340 1.00 34.06 139 VAL A O 1
ATOM 1029 N N . PRO A 1 138 ? 2.226 38.012 34.097 1.00 33.21 140 PRO A N 1
ATOM 1030 C CA . PRO A 1 138 ? 0.777 37.811 33.880 1.00 37.18 140 PRO A CA 1
ATOM 1031 C C . PRO A 1 138 ? 0.178 36.648 34.671 1.00 38.33 140 PRO A C 1
ATOM 1032 O O . PRO A 1 138 ? -0.981 36.709 35.042 1.00 36.94 140 PRO A O 1
ATOM 1036 N N . ALA A 1 139 ? 0.979 35.618 34.950 1.00 33.67 141 ALA A N 1
ATOM 1037 C CA . ALA A 1 139 ? 0.538 34.438 35.713 1.00 35.14 141 ALA A CA 1
ATOM 1038 C C . ALA A 1 139 ? 0.576 34.623 37.248 1.00 35.48 141 ALA A C 1
ATOM 1039 O O . ALA A 1 139 ? 0.033 33.814 37.992 1.00 34.94 141 ALA A O 1
ATOM 1041 N N . GLY A 1 140 ? 1.220 35.683 37.714 1.00 32.67 142 GLY A N 1
ATOM 1042 C CA . GLY A 1 140 ? 1.364 35.947 39.148 1.00 33.64 142 GLY A CA 1
ATOM 1043 C C . GLY A 1 140 ? 2.210 34.968 39.936 1.00 34.30 142 GLY A C 1
ATOM 1044 O O . GLY A 1 140 ? 2.056 34.824 41.159 1.00 33.78 142 GLY A O 1
ATOM 1045 N N . GLN A 1 141 ? 3.106 34.278 39.238 1.00 34.47 143 GLN A N 1
ATOM 1046 C CA . GLN A 1 141 ? 3.957 33.272 39.840 1.00 33.60 143 GLN A CA 1
ATOM 1047 C C . GLN A 1 141 ? 5.114 32.942 38.882 1.00 31.62 143 GLN A C 1
ATOM 1048 O O . GLN A 1 141 ? 5.084 33.275 37.663 1.00 33.95 143 GLN A O 1
ATOM 1054 N N . GLY A 1 142 ? 6.121 32.286 39.429 1.00 34.41 144 GLY A N 1
ATOM 1055 C CA . GLY A 1 142 ? 7.262 31.862 38.653 1.00 33.03 144 GLY A CA 1
ATOM 1056 C C . GLY A 1 142 ? 8.529 32.127 39.427 1.00 33.63 144 GLY A C 1
ATOM 1057 O O . GLY A 1 142 ? 8.519 32.800 40.491 1.00 30.85 144 GLY A O 1
ATOM 1058 N N . LEU A 1 143 ? 9.609 31.533 38.916 1.00 32.14 145 LEU A N 1
ATOM 1059 C CA . LEU A 1 143 ? 10.912 31.559 39.570 1.00 33.62 145 LEU A CA 1
ATOM 1060 C C . LEU A 1 143 ? 12.018 31.778 38.548 1.00 33.79 145 LEU A C 1
ATOM 1061 O O . LEU A 1 143 ? 12.164 30.996 37.587 1.00 34.05 145 LEU A O 1
ATOM 1066 N N . ILE A 1 144 ? 12.836 32.793 38.805 1.00 32.45 146 ILE A N 1
ATOM 1067 C CA . ILE A 1 144 ? 14.030 33.019 38.031 1.00 29.99 146 ILE A CA 1
ATOM 1068 C C . ILE A 1 144 ? 15.232 32.724 38.921 1.00 33.45 146 ILE A C 1
ATOM 1069 O O . ILE A 1 144 ? 15.337 33.232 40.056 1.00 34.69 146 ILE A O 1
ATOM 1074 N N . VAL A 1 145 ? 16.115 31.859 38.435 1.00 32.49 147 VAL A N 1
ATOM 1075 C CA . VAL A 1 145 ? 17.344 31.497 39.144 1.00 33.68 147 VAL A CA 1
ATOM 1076 C C . VAL A 1 145 ? 18.547 32.053 38.373 1.00 35.45 147 VAL A C 1
ATOM 1077 O O . VAL A 1 145 ? 18.704 31.807 37.171 1.00 37.68 147 VAL A O 1
ATOM 1081 N N . VAL A 1 146 ? 19.367 32.838 39.061 1.00 31.92 148 VAL A N 1
ATOM 1082 C CA . VAL A 1 146 ? 20.654 33.269 38.541 1.00 31.98 148 VAL A CA 1
ATOM 1083 C C . VAL A 1 146 ? 21.762 32.462 39.195 1.00 34.05 148 VAL A C 1
ATOM 1084 O O . VAL A 1 146 ? 21.851 32.395 40.432 1.00 34.97 148 VAL A O 1
ATOM 1088 N N . ILE A 1 147 ? 22.586 31.819 38.386 1.00 34.00 149 ILE A N 1
ATOM 1089 C CA . ILE A 1 147 ? 23.695 31.030 38.918 1.00 34.54 149 ILE A CA 1
ATOM 1090 C C . ILE A 1 147 ? 24.856 31.997 39.178 1.00 40.43 149 ILE A C 1
ATOM 1091 O O . ILE A 1 147 ? 25.311 32.687 38.261 1.00 39.47 149 ILE A O 1
ATOM 1096 N N . SER A 1 148 ? 25.349 32.032 40.415 1.00 36.61 150 SER A N 1
ATOM 1097 C CA . SER A 1 148 ? 26.457 32.932 40.789 1.00 36.75 150 SER A CA 1
ATOM 1098 C C . SER A 1 148 ? 27.430 32.210 41.725 1.00 37.25 150 SER A C 1
ATOM 1099 O O . SER A 1 148 ? 27.437 30.959 41.773 1.00 38.26 150 SER A O 1
ATOM 1102 N N . SER A 1 149 ? 28.248 32.966 42.465 1.00 33.75 151 SER A N 1
ATOM 1103 C CA . SER A 1 149 ? 29.264 32.378 43.350 1.00 35.34 151 SER A CA 1
ATOM 1104 C C . SER A 1 149 ? 29.824 33.451 44.303 1.00 32.54 151 SER A C 1
ATOM 1105 O O . SER A 1 149 ? 29.522 34.625 44.119 1.00 33.64 151 SER A O 1
ATOM 1108 N N . PRO A 1 150 ? 30.645 33.055 45.307 1.00 34.41 152 PRO A N 1
ATOM 1109 C CA . PRO A 1 150 ? 31.279 34.029 46.207 1.00 37.61 152 PRO A CA 1
ATOM 1110 C C . PRO A 1 150 ? 32.170 35.062 45.514 1.00 34.22 152 PRO A C 1
ATOM 1111 O O . PRO A 1 150 ? 32.565 36.044 46.130 1.00 32.63 152 PRO A O 1
ATOM 1115 N N . GLY A 1 151 ? 32.470 34.865 44.238 1.00 34.00 153 GLY A N 1
ATOM 1116 C CA . GLY A 1 151 ? 33.111 35.905 43.463 1.00 33.06 153 GLY A CA 1
ATOM 1117 C C . GLY A 1 151 ? 32.332 37.205 43.452 1.00 34.92 153 GLY A C 1
ATOM 1118 O O . GLY A 1 151 ? 32.906 38.248 43.178 1.00 34.16 153 GLY A O 1
ATOM 1119 N N . SER A 1 152 ? 31.033 37.162 43.781 1.00 33.97 154 SER A N 1
ATOM 1120 C CA . SER A 1 152 ? 30.267 38.397 43.982 1.00 37.29 154 SER A CA 1
ATOM 1121 C C . SER A 1 152 ? 30.760 39.250 45.177 1.00 37.24 154 SER A C 1
ATOM 1122 O O . SER A 1 152 ? 30.506 40.454 45.196 1.00 37.83 154 SER A O 1
ATOM 1125 N N . LEU A 1 153 ? 31.448 38.628 46.149 1.00 33.90 155 LEU A N 1
ATOM 1126 C CA . LEU A 1 153 ? 31.827 39.279 47.400 1.00 37.30 155 LEU A CA 1
ATOM 1127 C C . LEU A 1 153 ? 33.236 39.810 47.430 1.00 36.30 155 LEU A C 1
ATOM 1128 O O . LEU A 1 153 ? 33.585 40.610 48.298 1.00 35.22 155 LEU A O 1
ATOM 1133 N N . GLN A 1 154 ? 34.079 39.292 46.551 1.00 33.17 156 GLN A N 1
ATOM 1134 C CA . GLN A 1 154 ? 35.529 39.419 46.741 1.00 31.74 156 GLN A CA 1
ATOM 1135 C C . GLN A 1 154 ? 36.219 39.045 45.457 1.00 33.07 156 GLN A C 1
ATOM 1136 O O . GLN A 1 154 ? 35.588 38.500 44.549 1.00 33.10 156 GLN A O 1
ATOM 1142 N N . TYR A 1 155 ? 37.519 39.308 45.406 1.00 35.93 157 TYR A N 1
ATOM 1143 C CA . TYR A 1 155 ? 38.298 38.937 44.239 1.00 35.07 157 TYR A CA 1
ATOM 1144 C C . TYR A 1 155 ? 38.313 37.424 44.125 1.00 35.83 157 TYR A C 1
ATOM 1145 O O . TYR A 1 155 ? 38.579 36.714 45.103 1.00 30.60 157 TYR A O 1
ATOM 1154 N N . MET A 1 156 ? 38.002 36.938 42.932 1.00 32.60 158 MET A N 1
ATOM 1155 C CA . MET A 1 156 ? 38.093 35.511 42.622 1.00 36.17 158 MET A CA 1
ATOM 1156 C C . MET A 1 156 ? 38.497 35.279 41.165 1.00 32.86 158 MET A C 1
ATOM 1157 O O . MET A 1 156 ? 37.831 35.748 40.249 1.00 32.17 158 MET A O 1
ATOM 1160 N N . PHE A 1 157 ? 39.623 34.592 40.993 1.00 32.22 159 PHE A N 1
ATOM 1161 C CA . PHE A 1 157 ? 40.152 34.141 39.698 1.00 35.56 159 PHE A CA 1
ATOM 1162 C C . PHE A 1 157 ? 40.701 35.259 38.816 1.00 33.09 159 PHE A C 1
ATOM 1163 O O . PHE A 1 157 ? 41.868 35.248 38.498 1.00 31.26 159 PHE A O 1
ATOM 1171 N N . ASN A 1 158 ? 39.847 36.184 38.417 1.00 30.82 160 ASN A N 1
ATOM 1172 C CA . ASN A 1 158 ? 40.237 37.315 37.586 1.00 34.19 160 ASN A CA 1
ATOM 1173 C C . ASN A 1 158 ? 39.172 38.403 37.631 1.00 35.90 160 ASN A C 1
ATOM 1174 O O . ASN A 1 158 ? 38.085 38.187 38.186 1.00 32.14 160 ASN A O 1
ATOM 1179 N N . VAL A 1 159 ? 39.490 39.558 37.046 1.00 32.82 161 VAL A N 1
ATOM 1180 C CA . VAL A 1 159 ? 38.642 40.722 37.176 1.00 31.66 161 VAL A CA 1
ATOM 1181 C C . VAL A 1 159 ? 37.270 40.522 36.540 1.00 31.51 161 VAL A C 1
ATOM 1182 O O . VAL A 1 159 ? 36.242 40.712 37.202 1.00 33.80 161 VAL A O 1
ATOM 1186 N N . PRO A 1 160 ? 37.236 40.188 35.251 1.00 30.71 162 PRO A N 1
ATOM 1187 C CA . PRO A 1 160 ? 35.897 40.068 34.662 1.00 33.58 162 PRO A CA 1
ATOM 1188 C C . PRO A 1 160 ? 35.019 39.013 35.322 1.00 30.77 162 PRO A C 1
ATOM 1189 O O . PRO A 1 160 ? 33.804 39.202 35.389 1.00 34.29 162 PRO A O 1
ATOM 1193 N N . TYR A 1 161 ? 35.611 37.897 35.757 1.00 33.58 163 TYR A N 1
ATOM 1194 C CA . TYR A 1 161 ? 34.826 36.883 36.466 1.00 33.90 163 TYR A CA 1
ATOM 1195 C C . TYR A 1 161 ? 34.102 37.474 37.687 1.00 33.54 163 TYR A C 1
ATOM 1196 O O . TYR A 1 161 ? 32.863 37.345 37.837 1.00 33.99 163 TYR A O 1
ATOM 1205 N N . GLY A 1 162 ? 34.880 38.079 38.576 1.00 32.97 164 GLY A N 1
ATOM 1206 C CA . GLY A 1 162 ? 34.372 38.683 39.828 1.00 35.27 164 GLY A CA 1
ATOM 1207 C C . GLY A 1 162 ? 33.399 39.816 39.639 1.00 32.96 164 GLY A C 1
ATOM 1208 O O . GLY A 1 162 ? 32.405 39.930 40.359 1.00 31.92 164 GLY A O 1
ATOM 1209 N N . VAL A 1 163 ? 33.676 40.669 38.670 1.00 33.29 165 VAL A N 1
ATOM 1210 C CA . VAL A 1 163 ? 32.781 41.758 38.343 1.00 34.70 165 VAL A CA 1
ATOM 1211 C C . VAL A 1 163 ? 31.447 41.191 37.850 1.00 34.07 165 VAL A C 1
ATOM 1212 O O . VAL A 1 163 ? 30.374 41.648 38.270 1.00 33.15 165 VAL A O 1
ATOM 1216 N N . GLY A 1 164 ? 31.520 40.183 36.977 1.00 36.06 166 GLY A N 1
ATOM 1217 C CA . GLY A 1 164 ? 30.344 39.529 36.456 1.00 36.34 166 GLY A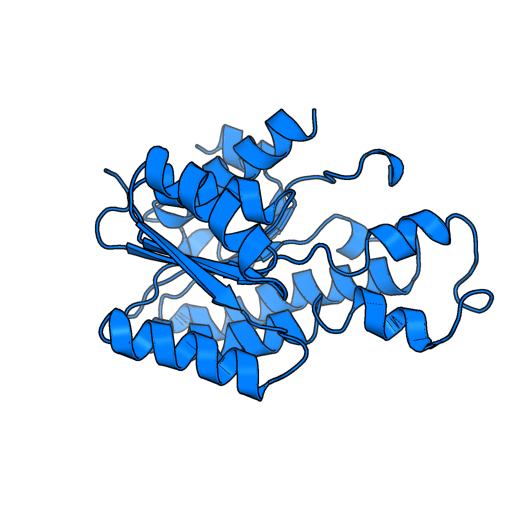 CA 1
ATOM 1218 C C . GLY A 1 164 ? 29.495 38.897 37.539 1.00 34.06 166 GLY A C 1
ATOM 1219 O O . GLY A 1 164 ? 28.258 38.961 37.494 1.00 33.02 166 GLY A O 1
ATOM 1220 N N . LYS A 1 165 ? 30.161 38.261 38.495 1.00 32.84 167 LYS A N 1
ATOM 1221 C CA . LYS A 1 165 ? 29.465 37.621 39.626 1.00 34.96 167 LYS A CA 1
ATOM 1222 C C . LYS A 1 165 ? 28.809 38.646 40.548 1.00 37.00 167 LYS A C 1
ATOM 1223 O O . LYS A 1 165 ? 27.680 38.436 40.977 1.00 34.51 167 LYS A O 1
ATOM 1229 N N . ALA A 1 166 ? 29.499 39.748 40.844 1.00 33.88 168 ALA A N 1
ATOM 1230 C CA . ALA A 1 166 ? 28.872 40.871 41.573 1.00 33.15 168 ALA A CA 1
ATOM 1231 C C . ALA A 1 166 ? 27.611 41.320 40.826 1.00 36.04 168 ALA A C 1
ATOM 1232 O O . ALA A 1 166 ? 26.553 41.493 41.447 1.00 34.37 168 ALA A O 1
ATOM 1234 N N . ALA A 1 167 ? 27.714 41.471 39.501 1.00 31.79 169 ALA A N 1
ATOM 1235 C CA . ALA A 1 167 ? 26.586 41.906 38.705 1.00 34.12 169 ALA A CA 1
ATOM 1236 C C . ALA A 1 167 ? 25.431 40.902 38.732 1.00 33.83 169 ALA A C 1
ATOM 1237 O O . ALA A 1 167 ? 24.262 41.295 38.778 1.00 34.40 169 ALA A O 1
ATOM 1239 N N . CYS A 1 168 ? 25.750 39.618 38.653 1.00 34.47 170 CYS A N 1
ATOM 1240 C CA . CYS A 1 168 ? 24.720 38.556 38.693 1.00 34.41 170 CYS A CA 1
ATOM 1241 C C . CYS A 1 168 ? 23.951 38.533 40.022 1.00 35.68 170 CYS A C 1
ATOM 1242 O O . CYS A 1 168 ? 22.714 38.373 40.045 1.00 34.82 170 CYS A O 1
ATOM 1245 N N . ASP A 1 169 ? 24.661 38.666 41.143 1.00 35.02 171 ASP A N 1
ATOM 1246 C CA . ASP A 1 169 ? 23.980 38.683 42.443 1.00 36.29 171 ASP A CA 1
ATOM 1247 C C . ASP A 1 169 ? 23.061 39.907 42.505 1.00 37.59 171 ASP A C 1
ATOM 1248 O O . ASP A 1 169 ? 21.933 39.831 43.015 1.00 32.84 171 ASP A O 1
ATOM 1253 N N . LYS A 1 170 ? 23.533 41.041 41.976 1.00 32.83 172 LYS A N 1
ATOM 1254 C CA . LYS A 1 170 ? 22.714 42.254 41.985 1.00 32.61 172 LYS A CA 1
ATOM 1255 C C . LYS A 1 170 ? 21.498 42.138 41.072 1.00 32.75 172 LYS A C 1
ATOM 1256 O O . LYS A 1 170 ? 20.410 42.641 41.404 1.00 32.46 172 LYS A O 1
ATOM 1262 N N . LEU A 1 171 ? 21.693 41.495 39.921 1.00 34.31 173 LEU A N 1
ATOM 1263 C CA . LEU A 1 171 ? 20.624 41.235 38.975 1.00 35.69 173 LEU A CA 1
ATOM 1264 C C . LEU A 1 171 ? 19.513 40.458 39.650 1.00 34.36 173 LEU A C 1
ATOM 1265 O O . LEU A 1 171 ? 18.346 40.806 39.536 1.00 31.51 173 LEU A O 1
ATOM 1270 N N . ALA A 1 172 ? 19.875 39.390 40.348 1.00 32.37 174 ALA A N 1
ATOM 1271 C CA . ALA A 1 172 ? 18.872 38.643 41.111 1.00 35.14 174 ALA A CA 1
ATOM 1272 C C . ALA A 1 172 ? 18.124 39.508 42.129 1.00 34.40 174 ALA A C 1
ATOM 1273 O O . ALA A 1 172 ? 16.892 39.486 42.177 1.00 34.38 174 ALA A O 1
ATOM 1275 N N . ALA A 1 173 ? 18.860 40.283 42.928 1.00 31.57 175 ALA A N 1
ATOM 1276 C CA . ALA A 1 173 ? 18.270 41.125 43.960 1.00 33.85 175 ALA A CA 1
ATOM 1277 C C . ALA A 1 173 ? 17.329 42.202 43.385 1.00 33.47 175 ALA A C 1
ATOM 1278 O O . ALA A 1 173 ? 16.198 42.424 43.871 1.00 31.35 175 ALA A O 1
ATOM 1280 N N . ASP A 1 174 ? 17.800 42.883 42.355 1.00 33.63 176 ASP A N 1
ATOM 1281 C CA . ASP A 1 174 ? 17.040 44.008 41.802 1.00 33.33 176 ASP A CA 1
ATOM 1282 C C . ASP A 1 174 ? 15.805 43.518 41.003 1.00 31.86 176 ASP A C 1
ATOM 1283 O O . ASP A 1 174 ? 14.737 44.122 41.057 1.00 31.54 176 ASP A O 1
ATOM 1288 N N . CYS A 1 175 ? 15.947 42.417 40.255 1.00 34.04 177 CYS A N 1
ATOM 1289 C CA . CYS A 1 175 ? 14.789 41.794 39.601 1.00 32.57 177 CYS A CA 1
ATOM 1290 C C . CYS A 1 175 ? 13.761 41.329 40.633 1.00 32.57 177 CYS A C 1
ATOM 1291 O O . CYS A 1 175 ? 12.553 41.548 40.454 1.00 31.50 177 CYS A O 1
ATOM 1294 N N . ALA A 1 176 ? 14.242 40.674 41.697 1.00 29.80 178 ALA A N 1
ATOM 1295 C CA . ALA A 1 176 ? 13.386 40.258 42.818 1.00 36.73 178 ALA A CA 1
ATOM 1296 C C . ALA A 1 176 ? 12.560 41.436 43.331 1.00 31.60 178 ALA A C 1
ATOM 1297 O O . ALA A 1 176 ? 11.344 41.325 43.579 1.00 31.74 178 ALA A O 1
ATOM 1299 N N . HIS A 1 177 ? 13.242 42.559 43.519 1.00 31.93 179 HIS A N 1
ATOM 1300 C CA . HIS A 1 177 ? 12.605 43.752 44.058 1.00 32.32 179 HIS A CA 1
ATOM 1301 C C . HIS A 1 177 ? 11.380 44.165 43.240 1.00 34.37 179 HIS A C 1
ATOM 1302 O O . HIS A 1 177 ? 10.288 44.429 43.791 1.00 32.01 179 HIS A O 1
ATOM 1309 N N . GLU A 1 178 ? 11.565 44.240 41.929 1.00 31.30 180 GLU A N 1
ATOM 1310 C CA . GLU A 1 178 ? 10.481 44.661 41.038 1.00 34.47 180 GLU A CA 1
ATOM 1311 C C . GLU A 1 178 ? 9.409 43.588 40.890 1.00 31.11 180 GLU A C 1
ATOM 1312 O O . GLU A 1 178 ? 8.235 43.908 40.679 1.00 34.59 180 GLU A O 1
ATOM 1318 N N . LEU A 1 179 ? 9.811 42.319 40.980 1.00 32.46 181 LEU A N 1
ATOM 1319 C CA . LEU A 1 179 ? 8.887 41.205 40.736 1.00 31.16 181 LEU A CA 1
ATOM 1320 C C . LEU A 1 179 ? 8.011 40.827 41.909 1.00 33.56 181 LEU A C 1
ATOM 1321 O O . LEU A 1 179 ? 6.973 40.188 41.735 1.00 32.35 181 LEU A O 1
ATOM 1326 N N . ARG A 1 180 ? 8.426 41.211 43.099 1.00 31.76 182 ARG A N 1
ATOM 1327 C CA . ARG A 1 180 ? 7.780 40.707 44.309 1.00 32.04 182 ARG A CA 1
ATOM 1328 C C . ARG A 1 180 ? 6.278 40.983 44.341 1.00 34.91 182 ARG A C 1
ATOM 1329 O O . ARG A 1 180 ? 5.481 40.113 44.718 1.00 32.05 182 ARG A O 1
ATOM 1337 N N . ARG A 1 181 ? 5.880 42.197 43.966 1.00 35.86 183 ARG A N 1
ATOM 1338 C CA . ARG A 1 181 ? 4.462 42.552 44.039 1.00 36.47 183 ARG A CA 1
ATOM 1339 C C . ARG A 1 181 ? 3.594 41.742 43.074 1.00 38.37 183 ARG A C 1
ATOM 1340 O O . ARG A 1 181 ? 2.374 41.683 43.243 1.00 37.69 183 ARG A O 1
ATOM 1348 N N . HIS A 1 182 ? 4.225 41.126 42.077 1.00 36.19 184 HIS A N 1
ATOM 1349 C CA . HIS A 1 182 ? 3.553 40.288 41.094 1.00 40.21 184 HIS A CA 1
ATOM 1350 C C . HIS A 1 182 ? 3.636 38.796 41.429 1.00 39.37 184 HIS A C 1
ATOM 1351 O O . HIS A 1 182 ? 3.236 37.926 40.627 1.00 40.60 184 HIS A O 1
ATOM 1358 N N . GLY A 1 183 ? 4.177 38.483 42.596 1.00 35.90 185 GLY A N 1
ATOM 1359 C CA . GLY A 1 183 ? 4.261 37.099 43.034 1.00 35.01 185 GLY A CA 1
ATOM 1360 C C . GLY A 1 183 ? 5.330 36.230 42.398 1.00 30.11 185 GLY A C 1
ATOM 1361 O O . GLY A 1 183 ? 5.328 35.012 42.599 1.00 34.40 185 GLY A O 1
ATOM 1362 N N . VAL A 1 184 ? 6.253 36.846 41.664 1.00 30.23 186 VAL A N 1
ATOM 1363 C CA . VAL A 1 184 ? 7.317 36.137 41.013 1.00 32.01 186 VAL A CA 1
ATOM 1364 C C . VAL A 1 184 ? 8.605 36.283 41.792 1.00 34.38 186 VAL A C 1
ATOM 1365 O O . VAL A 1 184 ? 8.925 37.358 42.284 1.00 32.67 186 VAL A O 1
ATOM 1369 N N . SER A 1 185 ? 9.320 35.179 41.928 1.00 35.61 187 SER A N 1
ATOM 1370 C CA . SER A 1 185 ? 10.519 35.122 42.734 1.00 35.82 187 SER A CA 1
ATOM 1371 C C . SER A 1 185 ? 11.750 35.119 41.839 1.00 34.67 187 SER A C 1
ATOM 1372 O O . SER A 1 185 ? 11.701 34.665 40.680 1.00 30.62 187 SER A O 1
ATOM 1375 N N . CYS A 1 186 ? 12.847 35.632 42.385 1.00 34.18 188 CYS A N 1
ATOM 1376 C CA . CYS A 1 186 ? 14.146 35.594 41.701 1.00 33.59 188 CYS A CA 1
ATOM 1377 C C . CYS A 1 186 ? 15.235 35.413 42.749 1.00 35.59 188 CYS A C 1
ATOM 1378 O O . CYS A 1 186 ? 15.291 36.161 43.729 1.00 33.07 188 CYS A O 1
ATOM 1381 N N . VAL A 1 187 ? 16.067 34.390 42.586 1.00 32.42 189 VAL A N 1
ATOM 1382 C CA . VAL A 1 187 ? 17.097 34.091 43.578 1.00 31.88 189 VAL A CA 1
ATOM 1383 C C . VAL A 1 187 ? 18.459 33.937 42.927 1.00 35.63 189 VAL A C 1
ATOM 1384 O O . VAL A 1 187 ? 18.559 33.710 41.713 1.00 32.91 189 VAL A O 1
ATOM 1388 N N . SER A 1 188 ? 19.513 34.061 43.729 1.00 33.14 190 SER A N 1
ATOM 1389 C CA . SER A 1 188 ? 20.845 33.775 43.255 1.00 33.44 190 SER A CA 1
ATOM 1390 C C . SER A 1 188 ? 21.287 32.466 43.899 1.00 35.69 190 SER A C 1
ATOM 1391 O O . SER A 1 188 ? 21.330 32.341 45.127 1.00 35.79 190 SER A O 1
ATOM 1394 N N . LEU A 1 189 ? 21.575 31.467 43.064 1.00 34.43 191 LEU A N 1
ATOM 1395 C CA . LEU A 1 189 ? 22.008 30.174 43.551 1.00 34.35 191 LEU A CA 1
ATOM 1396 C C . LEU A 1 189 ? 23.519 30.089 43.422 1.00 35.05 191 LEU A C 1
ATOM 1397 O O . LEU A 1 189 ? 24.068 30.400 42.364 1.00 35.87 191 LEU A O 1
ATOM 1402 N N . TRP A 1 190 ? 24.199 29.714 44.501 1.00 33.65 192 TRP A N 1
ATOM 1403 C CA . TRP A 1 190 ? 25.654 29.430 44.453 1.00 33.48 192 TRP A CA 1
ATOM 1404 C C . TRP A 1 190 ? 25.829 27.908 44.539 1.00 39.62 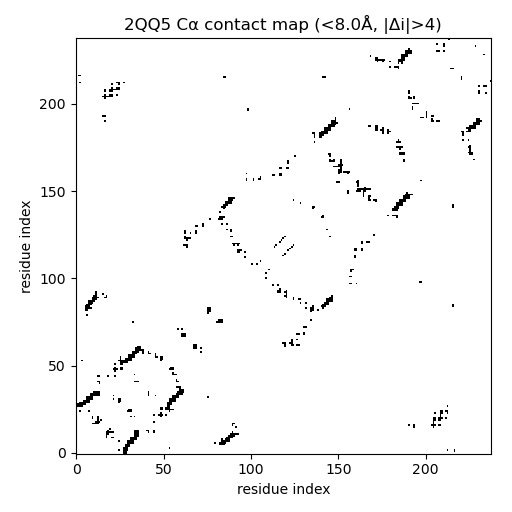192 TRP A C 1
ATOM 1405 O O . TRP A 1 190 ? 25.800 27.313 45.647 1.00 36.34 192 TRP A O 1
ATOM 1416 N N . PRO A 1 191 ? 25.963 27.251 43.390 1.00 40.10 193 PRO A N 1
ATOM 1417 C CA . PRO A 1 191 ? 25.940 25.791 43.433 1.00 42.86 193 PRO A CA 1
ATOM 1418 C C . PRO A 1 191 ? 27.299 25.189 43.713 1.00 51.88 193 PRO A C 1
ATOM 1419 O O . PRO A 1 191 ? 27.429 23.949 43.751 1.00 57.96 193 PRO A O 1
ATOM 1423 N N . GLY A 1 192 ? 28.303 26.038 43.911 1.00 52.98 194 GLY A N 1
ATOM 1424 C CA . GLY A 1 192 ? 29.677 25.582 43.995 1.00 61.10 194 GLY A CA 1
ATOM 1425 C C . GLY A 1 192 ? 30.278 25.438 42.607 1.00 65.39 194 GLY A C 1
ATOM 1426 O O . GLY A 1 192 ? 29.559 25.261 41.621 1.00 69.33 194 GLY A O 1
ATOM 1427 N N . ILE A 1 193 ? 31.605 25.500 42.542 1.00 68.86 195 ILE A N 1
ATOM 1428 C CA . ILE A 1 193 ? 32.333 25.500 41.276 1.00 69.19 195 ILE A CA 1
ATOM 1429 C C . ILE A 1 193 ? 32.524 24.086 40.708 1.00 70.31 195 ILE A C 1
ATOM 1430 O O . ILE A 1 193 ? 33.182 23.253 41.325 1.00 73.13 195 ILE A O 1
ATOM 1434 N N . VAL A 1 194 ? 31.959 23.825 39.528 1.00 70.95 196 VAL A N 1
ATOM 1435 C CA . VAL A 1 194 ? 32.15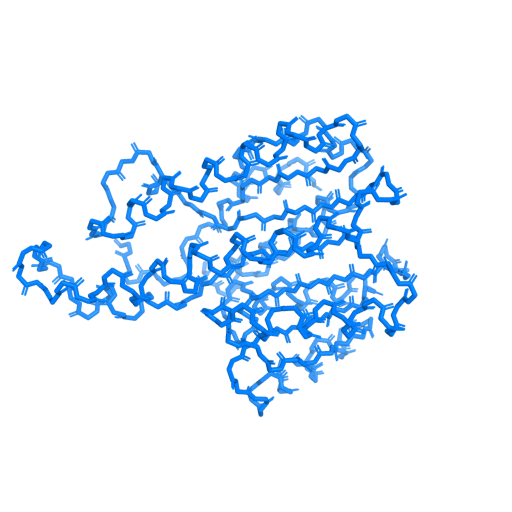4 22.536 38.840 1.00 71.48 196 VAL A CA 1
ATOM 1436 C C . VAL A 1 194 ? 33.598 22.350 38.376 1.00 70.71 196 VAL A C 1
ATOM 1437 O O . VAL A 1 194 ? 34.188 21.284 38.567 1.00 68.38 196 VAL A O 1
ATOM 1441 N N . GLN A 1 195 ? 34.149 23.387 37.750 1.00 69.27 197 GLN A N 1
ATOM 1442 C CA . GLN A 1 195 ? 35.539 23.367 37.298 1.00 69.75 197 GLN A CA 1
ATOM 1443 C C . GLN A 1 195 ? 36.460 23.553 38.509 1.00 66.66 197 GLN A C 1
ATOM 1444 O O . GLN A 1 195 ? 36.752 24.677 38.920 1.00 67.68 197 GLN A O 1
ATOM 1446 N N . THR A 1 196 ? 36.896 22.431 39.074 1.00 65.19 198 THR A N 1
ATOM 1447 C CA . THR A 1 196 ? 37.644 22.434 40.330 1.00 65.10 198 THR A CA 1
ATOM 1448 C C . THR A 1 196 ? 39.054 22.998 40.147 1.00 65.69 198 THR A C 1
ATOM 1449 O O . THR A 1 196 ? 39.611 23.595 41.080 1.00 65.40 198 THR A O 1
ATOM 1453 N N . GLU A 1 197 ? 39.610 22.835 38.942 1.00 64.31 199 GLU A N 1
ATOM 1454 C CA . GLU A 1 197 ? 40.887 23.457 38.587 1.00 64.60 199 GLU A CA 1
ATOM 1455 C C . GLU A 1 197 ? 40.864 24.944 38.916 1.00 63.97 199 GLU A C 1
ATOM 1456 O O . GLU A 1 197 ? 41.875 25.505 39.322 1.00 65.29 199 GLU A O 1
ATOM 1458 N N . LEU A 1 198 ? 39.708 25.579 38.751 1.00 62.70 200 LEU A N 1
ATOM 1459 C CA . LEU A 1 198 ? 39.554 26.986 39.128 1.00 64.77 200 LEU A CA 1
ATOM 1460 C C . LEU A 1 198 ? 40.028 27.155 40.561 1.00 65.79 200 LEU A C 1
ATOM 1461 O O . LEU A 1 198 ? 40.906 27.969 40.843 1.00 68.20 200 LEU A O 1
ATOM 1463 N N . LEU A 1 199 ? 39.458 26.350 41.452 1.00 64.12 201 LEU A N 1
ATOM 1464 C CA . LEU A 1 199 ? 39.754 26.441 42.876 1.00 65.06 201 LEU A CA 1
ATOM 1465 C C . LEU A 1 199 ? 41.143 25.876 43.147 1.00 64.43 201 LEU A C 1
ATOM 1466 O O . LEU A 1 199 ? 41.859 26.377 44.006 1.00 65.72 201 LEU A O 1
ATOM 1471 N N . SER A 1 222 ? 32.486 15.850 44.633 1.00 71.01 224 SER A N 1
ATOM 1472 C CA . SER A 1 222 ? 32.704 15.676 43.199 1.00 73.55 224 SER A CA 1
ATOM 1473 C C . SER A 1 222 ? 31.811 16.609 42.385 1.00 73.86 224 SER A C 1
ATOM 1474 O O . SER A 1 222 ? 30.740 17.015 42.842 1.00 74.37 224 SER A O 1
ATOM 1477 N N . SER A 1 223 ? 32.265 16.931 41.174 1.00 74.29 225 SER A N 1
ATOM 1478 C CA . SER A 1 223 ? 31.524 17.794 40.252 1.00 72.40 225 SER A CA 1
ATOM 1479 C C . SER A 1 223 ? 30.253 17.097 39.804 1.00 69.75 225 SER A C 1
ATOM 1480 O O . SER A 1 223 ? 29.175 17.701 39.775 1.00 67.06 225 SER A O 1
ATOM 1483 N N . ALA A 1 224 ? 30.395 15.817 39.463 1.00 67.01 226 ALA A N 1
ATOM 1484 C CA . ALA A 1 224 ? 29.260 14.969 39.133 1.00 65.11 226 ALA A CA 1
ATOM 1485 C C . ALA A 1 224 ? 28.170 15.101 40.191 1.00 62.99 226 ALA A C 1
ATOM 1486 O O . ALA A 1 224 ? 27.029 15.477 39.885 1.00 65.46 226 ALA A O 1
ATOM 1488 N N . GLU A 1 225 ? 28.540 14.807 41.435 1.00 57.87 227 GLU A N 1
ATOM 1489 C CA . GLU A 1 225 ? 27.626 14.923 42.564 1.00 54.76 227 GLU A CA 1
ATOM 1490 C C . GLU A 1 225 ? 27.063 16.338 42.671 1.00 52.98 227 GLU A C 1
ATOM 1491 O O . GLU A 1 225 ? 25.874 16.520 42.934 1.00 49.03 227 GLU A O 1
ATOM 1493 N N . THR A 1 226 ? 27.934 17.322 42.466 1.00 49.55 228 THR A N 1
ATOM 1494 C CA . THR A 1 226 ? 27.585 18.733 42.610 1.00 50.38 228 THR A CA 1
ATOM 1495 C C . THR A 1 226 ? 26.522 19.199 41.610 1.00 47.09 228 THR A C 1
ATOM 1496 O O . THR A 1 226 ? 25.594 19.914 42.001 1.00 46.37 228 THR A O 1
ATOM 1500 N N . THR A 1 227 ? 26.652 18.787 40.343 1.00 41.67 229 THR A N 1
ATOM 1501 C CA . THR A 1 227 ? 25.704 19.216 39.314 1.00 45.18 229 THR A CA 1
ATOM 1502 C C . THR A 1 227 ? 24.347 18.596 39.589 1.00 44.08 229 THR A C 1
ATOM 1503 O O . THR A 1 227 ? 23.328 19.239 39.357 1.00 40.17 229 THR A O 1
ATOM 1507 N N . GLU A 1 228 ? 24.331 17.349 40.072 1.00 46.24 230 GLU A N 1
ATOM 1508 C CA . GLU A 1 228 ? 23.071 16.696 40.460 1.00 45.17 230 GLU A CA 1
ATOM 1509 C C . GLU A 1 228 ? 22.413 17.415 41.648 1.00 44.54 230 GLU A C 1
ATOM 1510 O O . GLU A 1 228 ? 21.199 17.635 41.662 1.00 38.22 230 GLU A O 1
ATOM 1516 N N . LEU A 1 229 ? 23.221 17.790 42.633 1.00 41.81 231 LEU A N 1
ATOM 1517 C CA . LEU A 1 229 ? 22.723 18.535 43.796 1.00 42.04 231 LEU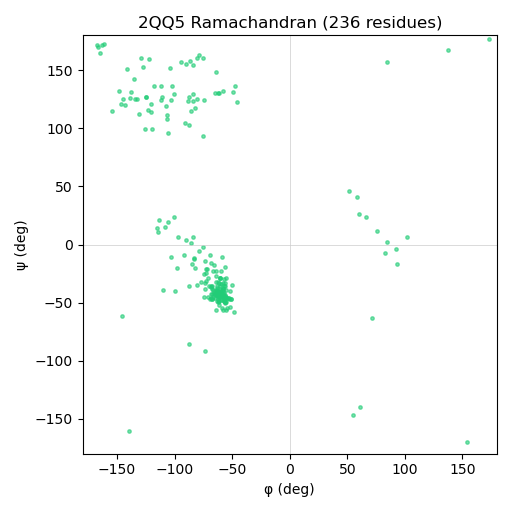 A CA 1
ATOM 1518 C C . LEU A 1 229 ? 22.088 19.844 43.356 1.00 39.56 231 LEU A C 1
ATOM 1519 O O . LEU A 1 229 ? 21.012 20.193 43.825 1.00 35.93 231 LEU A O 1
ATOM 1524 N N . SER A 1 230 ? 22.744 20.552 42.437 1.00 37.97 232 SER A N 1
ATOM 1525 C CA . SER A 1 230 ? 22.235 21.839 41.948 1.00 39.21 232 SER A CA 1
ATOM 1526 C C . SER A 1 230 ? 20.838 21.669 41.348 1.00 34.79 232 SER A C 1
ATOM 1527 O O . SER A 1 230 ? 19.934 22.486 41.576 1.00 35.85 232 SER A O 1
ATOM 1530 N N . GLY A 1 231 ? 20.680 20.600 40.572 1.00 33.82 233 GLY A N 1
ATOM 1531 C CA . GLY A 1 231 ? 19.406 20.267 39.971 1.00 31.97 233 GLY A CA 1
ATOM 1532 C C . GLY A 1 231 ? 18.324 19.996 40.992 1.00 32.15 233 GLY A C 1
ATOM 1533 O O . GLY A 1 231 ? 17.225 20.541 40.900 1.00 34.96 233 GLY A O 1
ATOM 1534 N N . LYS A 1 232 ? 18.652 19.163 41.983 1.00 36.36 234 LYS A N 1
ATOM 1535 C CA . LYS A 1 232 ? 17.729 18.864 43.084 1.00 37.70 234 LYS A CA 1
ATOM 1536 C C . LYS A 1 232 ? 17.291 20.118 43.841 1.00 37.04 234 LYS A C 1
ATOM 1537 O O . LYS A 1 232 ? 16.111 20.250 44.169 1.00 35.45 234 LYS A O 1
ATOM 1543 N N . CYS A 1 233 ? 18.225 21.042 44.063 1.00 37.19 235 CYS A N 1
ATOM 1544 C CA . CYS A 1 233 ? 17.921 22.353 44.660 1.00 37.29 235 CYS A CA 1
ATOM 1545 C C . CYS A 1 233 ? 16.937 23.176 43.849 1.00 36.64 235 CYS A C 1
ATOM 1546 O O . CYS A 1 233 ? 16.016 23.767 44.388 1.00 35.83 235 CYS A O 1
ATOM 1549 N N . VAL A 1 234 ? 17.130 23.206 42.539 1.00 34.98 236 VAL A N 1
ATOM 1550 C CA . VAL A 1 234 ? 16.241 23.979 41.697 1.00 36.61 236 VAL A CA 1
ATOM 1551 C C . VAL A 1 234 ? 14.840 23.360 41.725 1.00 34.07 236 VAL A C 1
ATOM 1552 O O . VAL A 1 234 ? 13.833 24.084 41.823 1.00 36.41 236 VAL A O 1
ATOM 1556 N N . VAL A 1 235 ? 14.759 22.029 41.725 1.00 33.44 237 VAL A N 1
ATOM 1557 C CA . VAL A 1 235 ? 13.435 21.367 41.815 1.00 35.32 237 VAL A CA 1
ATOM 1558 C C . VAL A 1 235 ? 12.782 21.696 43.163 1.00 34.31 237 VAL A C 1
ATOM 1559 O O . VAL A 1 235 ? 11.596 22.003 43.233 1.00 36.07 237 VAL A O 1
ATOM 1563 N N . ALA A 1 236 ? 13.578 21.680 44.221 1.00 34.97 238 ALA A N 1
ATOM 1564 C CA . ALA A 1 236 ? 13.092 22.008 45.569 1.00 36.71 238 ALA A CA 1
ATOM 1565 C C . ALA A 1 236 ? 12.570 23.453 45.611 1.00 36.62 238 ALA A C 1
ATOM 1566 O O . ALA A 1 236 ? 11.460 23.709 46.099 1.00 34.93 238 ALA A O 1
ATOM 1568 N N . LEU A 1 237 ? 13.367 24.386 45.087 1.00 34.29 239 LEU A N 1
ATOM 1569 C CA . LEU A 1 237 ? 12.955 25.798 45.034 1.00 33.30 239 LEU A CA 1
ATOM 1570 C C . LEU A 1 237 ? 11.670 25.983 44.238 1.00 36.59 239 LEU A C 1
ATOM 1571 O O . LEU A 1 237 ? 10.750 26.663 44.685 1.00 35.81 239 LEU A O 1
ATOM 1576 N N . ALA A 1 238 ? 11.607 25.336 43.075 1.00 37.85 240 ALA A N 1
ATOM 1577 C CA . ALA A 1 238 ? 10.469 25.450 42.182 1.00 38.21 240 ALA A CA 1
ATOM 1578 C C . ALA A 1 238 ? 9.184 24.813 42.721 1.00 40.17 240 ALA A C 1
ATOM 1579 O O . ALA A 1 238 ? 8.109 25.069 42.197 1.00 46.64 240 ALA A O 1
ATOM 1581 N N . THR A 1 239 ? 9.290 23.972 43.737 1.00 41.77 241 THR A N 1
ATOM 1582 C CA . THR A 1 239 ? 8.102 23.327 44.312 1.00 39.83 241 THR A CA 1
ATOM 1583 C C . THR A 1 239 ? 7.835 23.766 45.766 1.00 41.48 241 THR A C 1
ATOM 1584 O O . THR A 1 239 ? 6.989 23.195 46.437 1.00 37.64 241 THR A O 1
ATOM 1588 N N . ASP A 1 240 ? 8.547 24.792 46.220 1.00 38.10 242 ASP A N 1
ATOM 1589 C CA . ASP A 1 240 ? 8.403 25.331 47.578 1.00 35.41 242 ASP A CA 1
ATOM 1590 C C . ASP A 1 240 ? 7.277 26.344 47.565 1.00 38.03 242 ASP A C 1
ATOM 1591 O O . ASP A 1 240 ? 7.380 27.371 46.914 1.00 34.76 242 ASP A O 1
ATOM 1596 N N . PRO A 1 241 ? 6.186 26.068 48.286 1.00 39.46 243 PRO A N 1
ATOM 1597 C CA . PRO A 1 241 ? 5.086 27.033 48.382 1.00 40.06 243 PRO A CA 1
ATOM 1598 C C . PRO A 1 241 ? 5.493 28.378 48.976 1.00 39.56 243 PRO A C 1
ATOM 1599 O O . PRO A 1 241 ? 4.818 29.374 48.745 1.00 39.36 243 PRO A O 1
ATOM 1603 N N . ASN A 1 242 ? 6.580 28.392 49.745 1.00 35.79 244 ASN A N 1
ATOM 1604 C CA . ASN A 1 242 ? 7.081 29.601 50.382 1.00 36.29 244 ASN A CA 1
ATOM 1605 C C . ASN A 1 242 ? 8.263 30.233 49.652 1.00 36.43 244 ASN A C 1
ATOM 1606 O O . ASN A 1 242 ? 9.058 30.960 50.246 1.00 39.04 244 ASN A O 1
ATOM 1611 N N . ILE A 1 243 ? 8.369 29.947 48.364 1.00 37.45 245 ILE A N 1
ATOM 1612 C CA . ILE A 1 243 ? 9.523 30.388 47.575 1.00 36.96 245 ILE A CA 1
ATOM 1613 C C . ILE A 1 243 ? 9.707 31.927 47.615 1.00 36.20 245 ILE A C 1
ATOM 1614 O O . ILE A 1 243 ? 10.835 32.439 47.641 1.00 34.13 245 ILE A O 1
ATOM 1619 N N . LEU A 1 244 ? 8.603 32.663 47.651 1.00 35.43 246 LEU A N 1
ATOM 1620 C CA . LEU A 1 244 ? 8.685 34.127 47.654 1.00 41.00 246 LEU A CA 1
ATOM 1621 C C . LEU A 1 244 ? 9.447 34.661 48.855 1.00 39.14 246 LEU A C 1
ATOM 1622 O O . LEU A 1 244 ? 10.072 35.715 48.771 1.00 39.06 246 LEU A O 1
ATOM 1627 N N . SER A 1 245 ? 9.421 33.937 49.973 1.00 38.77 247 SER A N 1
ATOM 1628 C CA . SER A 1 245 ? 10.175 34.359 51.147 1.00 35.42 247 SER A CA 1
ATOM 1629 C C . SER A 1 245 ? 11.704 34.297 50.939 1.00 38.82 247 SER A C 1
ATOM 1630 O O . SER A 1 245 ? 12.431 35.011 51.606 1.00 38.80 247 SER A O 1
ATOM 1633 N N . LEU A 1 246 ? 12.174 33.487 49.988 1.00 34.92 248 LEU A N 1
ATOM 1634 C CA . LEU A 1 246 ? 13.600 33.415 49.624 1.00 36.41 248 LEU A CA 1
ATOM 1635 C C . LEU A 1 246 ? 13.966 34.380 48.487 1.00 33.84 248 LEU A C 1
ATOM 1636 O O . LEU A 1 246 ? 15.139 34.555 48.157 1.00 31.97 248 LEU A O 1
ATOM 1641 N N . SER A 1 247 ? 12.952 34.988 47.864 1.00 36.01 249 SER A N 1
ATOM 1642 C CA . SER A 1 247 ? 13.204 35.848 46.716 1.00 33.66 249 SER A CA 1
ATOM 1643 C C . SER A 1 247 ? 14.156 36.994 47.068 1.00 35.10 249 SER A C 1
ATOM 1644 O O . SER A 1 247 ? 13.992 37.632 48.107 1.00 34.80 249 SER A O 1
ATOM 1647 N N . GLY A 1 248 ? 15.159 37.196 46.221 1.00 35.55 250 GLY A N 1
ATOM 1648 C CA . GLY A 1 248 ? 16.119 38.282 46.355 1.00 37.34 250 GLY A CA 1
ATOM 1649 C C . GLY A 1 248 ? 17.346 37.839 47.148 1.00 41.82 250 GLY A C 1
ATOM 1650 O O . GLY A 1 248 ? 18.300 38.592 47.282 1.00 44.53 250 GLY A O 1
ATOM 1651 N N . LYS A 1 249 ? 17.333 36.612 47.661 1.00 35.76 251 LYS A N 1
ATOM 1652 C CA . LYS A 1 249 ? 18.445 36.110 48.451 1.00 35.02 251 LYS A CA 1
ATOM 1653 C C . LYS A 1 249 ? 19.483 35.312 47.636 1.00 35.52 251 LYS A C 1
ATOM 1654 O O . LYS A 1 249 ? 19.188 34.775 46.550 1.00 35.42 251 LYS A O 1
ATOM 1660 N N . VAL A 1 250 ? 20.691 35.260 48.191 1.00 32.98 252 VAL A N 1
ATOM 1661 C CA . VAL A 1 250 ? 21.747 34.324 47.835 1.00 33.54 252 VAL A CA 1
ATOM 1662 C C . VAL A 1 250 ? 21.529 33.007 48.598 1.00 33.57 252 VAL A C 1
ATOM 1663 O O . VAL A 1 250 ? 21.318 32.991 49.839 1.00 32.70 252 VAL A O 1
ATOM 1667 N N . LEU A 1 251 ? 21.550 31.911 47.845 1.00 32.48 253 LEU A N 1
ATOM 1668 C CA . LEU A 1 251 ? 21.276 30.565 48.339 1.00 34.63 253 LEU A CA 1
ATOM 1669 C C . LEU A 1 251 ? 22.448 29.633 47.988 1.00 38.53 253 LEU A C 1
ATOM 1670 O O . LEU A 1 251 ? 22.540 29.174 46.860 1.00 37.84 253 LEU A O 1
ATOM 1675 N N . PRO A 1 252 ? 23.354 29.363 48.942 1.00 44.14 254 PRO A N 1
ATOM 1676 C CA . PRO A 1 252 ? 24.326 28.259 48.773 1.00 43.90 254 PRO A CA 1
ATOM 1677 C C . PRO A 1 252 ? 23.616 26.899 48.654 1.00 41.40 254 PRO A C 1
ATOM 1678 O O . PRO A 1 252 ? 22.735 26.587 49.464 1.00 39.40 254 PRO A O 1
ATOM 1682 N N . SER A 1 253 ? 23.958 26.091 47.647 1.00 44.21 255 SER A N 1
ATOM 1683 C CA . SER A 1 253 ? 23.194 24.841 47.407 1.00 46.26 255 SER A CA 1
ATOM 1684 C C . SER A 1 253 ? 23.252 23.862 48.591 1.00 47.37 255 SER A C 1
ATOM 1685 O O . SER A 1 253 ? 22.275 23.143 48.865 1.00 49.06 255 SER A O 1
ATOM 1688 N N . CYS A 1 254 ? 24.373 23.845 49.303 1.00 50.06 256 CYS A N 1
ATOM 1689 C CA . CYS A 1 254 ? 24.508 22.969 50.482 1.00 49.87 256 CYS A CA 1
ATOM 1690 C C . CYS A 1 254 ? 23.457 23.273 51.562 1.00 48.44 256 CYS A C 1
ATOM 1691 O O . CYS A 1 254 ? 22.882 22.352 52.130 1.00 47.58 256 CYS A O 1
ATOM 1694 N N . ASP A 1 255 ? 23.191 24.557 51.815 1.00 46.68 257 ASP A N 1
ATOM 1695 C CA . ASP A 1 255 ? 22.131 24.963 52.753 1.00 47.33 257 ASP A CA 1
ATOM 1696 C C . ASP A 1 255 ? 20.736 24.548 52.288 1.00 45.83 257 ASP A C 1
ATOM 1697 O O . ASP A 1 255 ? 19.906 24.119 53.104 1.00 46.88 257 ASP A O 1
ATOM 1702 N N . LEU A 1 256 ? 20.476 24.651 50.983 1.00 45.55 258 LEU A N 1
ATOM 1703 C CA . LEU A 1 256 ? 19.169 24.233 50.452 1.00 43.44 258 LEU A CA 1
ATOM 1704 C C . LEU A 1 256 ? 18.939 22.740 50.659 1.00 43.28 258 LEU A C 1
ATOM 1705 O O . LEU A 1 256 ? 17.816 22.310 50.961 1.00 45.32 258 LEU A O 1
ATOM 1710 N N . ALA A 1 257 ? 20.004 21.956 50.518 1.00 42.96 259 ALA A N 1
ATOM 1711 C CA . ALA A 1 257 ? 19.950 20.525 50.826 1.00 45.54 259 ALA A CA 1
ATOM 1712 C C . ALA A 1 257 ? 19.408 20.327 52.232 1.00 47.79 259 ALA A C 1
ATOM 1713 O O . ALA A 1 257 ? 18.508 19.512 52.450 1.00 50.71 259 ALA A O 1
ATOM 1715 N N . ARG A 1 258 ? 19.929 21.109 53.174 1.00 47.28 260 ARG A N 1
ATOM 1716 C CA . ARG A 1 258 ? 19.512 20.995 54.570 1.00 48.19 260 ARG A CA 1
ATOM 1717 C C . ARG A 1 258 ? 18.075 21.465 54.734 1.00 46.85 260 ARG A C 1
ATOM 1718 O O . ARG A 1 258 ? 17.283 20.823 55.425 1.00 45.33 260 ARG A O 1
ATOM 1726 N N . ARG A 1 259 ? 17.734 22.572 54.085 1.00 43.36 261 ARG A N 1
ATOM 1727 C CA . ARG A 1 259 ? 16.366 23.091 54.128 1.00 44.96 261 ARG A CA 1
ATOM 1728 C C . ARG A 1 259 ? 15.379 22.045 53.591 1.00 44.59 261 ARG A C 1
ATOM 1729 O O . ARG A 1 259 ? 14.282 21.890 54.116 1.00 43.78 261 ARG A O 1
ATOM 1737 N N . TYR A 1 260 ? 15.769 21.335 52.537 1.00 46.64 262 TYR A N 1
ATOM 1738 C CA . TYR A 1 260 ? 14.850 20.419 51.882 1.00 48.03 262 TYR A CA 1
ATOM 1739 C C . TYR A 1 260 ? 15.229 18.972 52.165 1.00 49.81 262 TYR A C 1
ATOM 1740 O O . TYR A 1 260 ? 14.478 18.073 51.793 1.00 53.76 262 TYR A O 1
#

InterPro domains:
  IPR002347 Short-chain dehydrogenase/reductase SDR [PF00106] (9-207)
  IPR002347 Short-chain dehydrogenase/reductase SDR [PR00081] (9-26)
  IPR002347 Short-chain dehydrogenase/reductase SDR [PR00081] (84-95)
  IPR002347 Short-chain dehydrogenase/reductase SDR [PR00081] (138-154)
  IPR002347 Short-chain dehydrogenase/reductase SDR [PR00081] (163-182)
  IPR002347 Short-chain dehydrogenase/reductase SDR [PR00081] (184-201)
  IPR036291 NAD(P)-binding domain superfamily [SSF51735] (3-244)

Secondary structure (DSSP, 8-state):
-TTTT-EEEESSTTSHHHHHHHHHHHHTT-EEEEEES-HHHHHHHHHHHHHHSSEEEEEE--TTSHHHHHHHHHHHHHHHTT---EEEE---TTHHHHHHTTT--TTTS-TTHHHHHHIIIIIHHHHHHHHHHHHHGGGT--EEEEE--GGGTS--SSHHHHHHHHHHHHHHHHHHHHHGGGT-EEEEEE---S-TTT--HHHHHHHHHHHHHHHHT-TTGGGGTT-EEEHHHHHHH-

Solvent-accessible surface area: 10958 Å² total; per-residue (Å²): 97,96,0,116,49,34,4,0,0,0,9,12,0,16,144,24,18,0,74,3,0,0,18,18,0,0,113,8,16,0,26,0,0,0,5,10,104,106,63,101,55,0,134,95,8,6,103,80,0,95,93,81,22,28,111,13,36,32,15,71,7,34,12,14,85,74,84,61,0,104,62,1,6,94,36,0,62,156,83,50,161,23,104,6,12,2,0,0,0,8,28,77,38,15,49,106,37,14,51,111,28,66,156,55,32,125,180,113,13,90,100,72,9,108,83,68,12,5,34,45,10,35,107,1,8,121,34,2,4,42,18,0,19,142,25,0,46,111,63,40,95,14,5,2,0,0,20,2,8,56,3,22,125,110,162,26,57,10,55,10,18,11,68,3,40,46,32,1,21,121,22,1,38,67,27,1,147,134,13,105,205,65,26,0,1,0,0,1,0,36,7,42,42,44,28,89,84,27,145,108,35,79,60,33,16,73,47,0,0,104,4,0,23,18,0,22,58,14,130,94,30,60,73,17,6,28,112,62,13,51,4,72,72,5,53,176,114,102

Sequence (238 aa):
APMNGQVCVVTGASRGIGRGIALQLCKAGATVYITGRHLDTLRVVAQEAQSLGGQCVPVVCDSSQESEVRSLFEQVDREQQGRLDVLVNNAYAGVQTILNTRNKAFWETPASMWDDINNVGLRGHYFCSVYGARLMVPAGQGLIVVISSPGSLQYMFNVPYGVGKAACDKLAADCAHELRRHGVSCVSLWPGIVQTELLSSAETTELSGKCVVALATDPNILSLSGKVLPSCDLARRY

Radius of gyration: 16.51 Å; Cα contacts (8 Å, |Δi|>4): 508; chains: 1; bounding box: 48×35×36 Å

B-factor: mean 40.0, std 9.76, range [25.06, 83.95]

GO terms:
  GO:0016616 oxidoreductase activity, acting on the CH-OH group of donors, NAD or NADP as acceptor (F, IDA)
  GO:0004090 carbonyl reductase (NADPH) activity (F, IDA)
  GO:0005783 endoplasmic reticulum (C, EXP)
  GO:0005783 endoplasmic reticulum (C, IDA)
  GO:0005515 protein binding (F, IPI)

Nearest PDB structures (foldseek):
  2qq5-assembly1_A  TM=1.004E+00  e=3.846E-46  Homo sapiens
  3rkr-assembly1_A-2  TM=8.727E-01  e=5.525E-16  uncultured bacterium Bio5
  4j2h-assembly1_A  TM=8.258E-01  e=1.571E-16  Sinorhizobium meliloti 1021
  2ae1-assembly1_A  TM=8.513E-01  e=1.125E-15  Datura stramonium
  2ae2-assembly1_A  TM=8.682E-01  e=4.413E-15  Datura stramonium

Foldseek 3Di:
DLQALAEEEFEACLDFLSLLQLLLNQLNAYEYEYEDQDQVSQVVSQVNSCVSHHHYHYQYADLLDLVRLLVVLVVVCVVSVLGHAEYELDDPQLVVVLLVCFPPACVRDDVCSLCSCCRSLPVSLVSNCVSRCVSALVVLEHEYEYEAACLLPDPASYDSNSVSRVRSLVVQQVSLVVRLVSNYAGEYEHLDDLPCSSVVSVVSSNLSNVLVSLLSSDPCNNVRGNYYHYSVVSVVVD

CATH classification: 3.40.50.720

=== Feature glossary ===
The features interleaved in this record are:

— What the protein is —

Sequence gives the chain of amino acids in standard one-letter code (A=alanine, C=cysteine, …, Y=tyrosine), read N→C. It is the only feature that is directly encoded by the gene; all structural features are derived from the folded form of this sequence.

Database cross-references. InterPro integrates a dozen domain/family signature databases into unified entries with residue-range hits. GO terms attach function/process/location labels with evidence codes. CATH codes position the fold in a four-level structural taxonomy. Organism is the NCBI-taxonomy species name.

— Where its atoms are —

Atomic coordinates in PDBx/mmCIF format — the same representation the Protein Data Bank distributes. Each line of the _atom_site loop places one backbone atom in Cartesian space (units: ångströms, origin: arbitrary).

The six renders are orthographic views along the three Cartesian axes in both directions. Representation (cartoon, sticks, or surface) and color scheme (sequence-rainbow or by-chain) vary across proteins so the training set covers all the common visualization conventions.

— Local backbone conformation —

Eight-state secondary structure (DSSP): H is the canonical α-helix, G the tighter 3₁₀-helix, I the wider π-helix; E/B are β-structure, T and S are turns and bends, and '-' is everything else. DSSP derives these from the pattern of main-chain N–H···O=C hydrogen bonds, not from the sequence.

P-SEA three-state annotation labels each residue as helix, strand, or coil based purely on the geometry of the Cα trace. It serves as a fallback when the full backbone (and thus DSSP) is unavailable.

The φ/ψ torsion pair specifies the backbone conformation at each residue. φ rotates about the N–Cα bond, ψ about the Cα–C bond. Steric clashes forbid most of the (φ, ψ) plane — the allowed regions (α-helix basin, β-sheet basin, left-handed helix) are the Ramachandran-allowed regions.

— Global shape and packing —

The geometric summary reports three shape descriptors. Rg (radius of gyration) measures how spread out the Cα atoms are about their centre of mass; compact globular proteins have small Rg, elongated or unfolded ones large. Cα contacts (<8 Å, |i−j|>4) count long-range residue pairs in spatial proximity — high for tightly packed folds, near zero for rods or random coil. The bounding-box extents give the protein's footprint along x, y, z in Å.

Solvent-accessible surface area (SASA) is the area in Å² traced out by the centre of a 1.4 Å probe sphere (a water molecule) rolled over the protein's van der Waals surface (Shrake–Rupley / Lee–Richards construction). Buried residues have near-zero SASA; fully exposed residues can exceed 200 Å². The total SASA scales roughly with the number of surface residues.

The contact map is a binary N×N matrix image: pixel (i, j) is dark where Cα_i and Cα_j are within 8 Å and |i−j|>4. Because the |i−j|>4 filter removes local helical contacts, off-diagonal stripes parallel to the main diagonal indicate parallel β-sheets; stripes perpendicular to it indicate antiparallel β-sheets. The Ramachandran plot scatters every residue's (φ, ψ) pair against the sterically allowed regions. The PAE heatmap renders the predicted-aligned-error matrix.

— Structural neighborhood —

3Di is Foldseek's structural alphabet. Each residue is assigned one of twenty discrete states based on how its Cα sits relative to its spatial (not sequential) neighbors. Aligning 3Di strings finds structural homologs roughly as well as full 3D superposition, but orders of magnitude faster.

Nearest PDB neighbors are the top structural matches found by Foldseek when searching this structure against the entire Protein Data Bank. Each hit reports a TM-score (0 to 1; >0.5 almost always implies the same fold) and an E-value. These are *structural* homologs — they may share no detectable sequence similarity.

— Confidence and disorder —

For AlphaFold models, the B-factor field carries pLDDT — the model's own estimate of local accuracy on a 0–100 scale. Regions with pLDDT<50 should be treated as essentially unmodeled; they often correspond to intrinsically disordered segments.

Crystallographic B-factors measure how much each atom's electron density is smeared out, in Å². They rise in mobile loops and surface residues and fall in the buried interior. In AlphaFold models this column is repurposed to hold pLDDT instead.

Predicted aligned error is AlphaFold's pairwise confidence. Unlike pLDDT (per-residue), PAE is per-residue-pair and captures whether two parts of the structure are correctly placed relative to each other. Units are ångströms of expected positional error.